Protein AF-0000000074143492 (afdb_homodimer)

Solvent-accessible surface area (backbone atoms only — not comparable to full-atom values): 13673 Å² total; per-residue (Å²): 106,68,69,60,60,66,65,32,52,89,67,65,64,28,53,48,31,36,51,54,11,51,49,23,44,48,47,20,54,43,25,68,73,41,62,66,67,5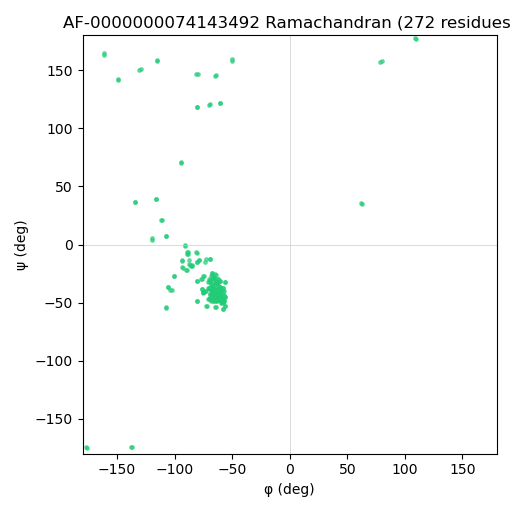4,39,44,30,38,55,45,54,83,67,74,44,72,64,29,27,40,40,48,12,52,34,31,37,54,44,14,55,43,23,40,54,20,14,59,35,44,57,38,55,68,41,36,49,54,34,47,49,47,26,53,50,49,34,50,51,54,48,41,31,39,74,70,68,40,30,22,48,96,45,78,44,38,45,50,57,48,49,52,19,50,50,48,47,52,53,46,63,73,43,38,49,81,43,36,35,65,73,69,75,107,108,68,70,60,60,63,66,32,51,87,68,63,63,28,53,50,31,35,51,54,13,50,50,23,44,49,49,19,54,44,26,69,73,39,62,66,67,54,40,45,29,38,56,45,54,84,66,76,44,71,65,29,27,40,41,48,12,53,35,31,37,54,44,15,53,43,22,39,53,20,14,58,34,43,56,39,54,67,41,37,48,54,32,48,48,49,26,53,51,49,33,49,51,56,48,41,31,39,73,71,68,40,31,23,47,95,43,78,46,36,45,50,58,47,50,54,19,48,50,47,46,52,53,48,63,73,43,38,48,81,44,35,35,63,75,68,73,109

Structure (mmCIF, N/CA/C/O backbone):
data_AF-0000000074143492-model_v1
#
loop_
_entity.id
_entity.type
_entity.pdbx_description
1 polymer 'Erg28 protein'
#
loop_
_atom_site.group_PDB
_atom_site.id
_atom_site.type_symbol
_atom_site.label_atom_id
_atom_site.label_alt_id
_atom_site.label_comp_id
_atom_site.label_asym_id
_atom_site.label_entity_id
_atom_site.label_seq_id
_atom_site.pdbx_PDB_ins_code
_atom_site.Cartn_x
_atom_site.Cartn_y
_atom_site.Cartn_z
_atom_site.occupancy
_atom_site.B_iso_or_equiv
_atom_site.auth_seq_id
_atom_site.auth_comp_id
_atom_site.auth_asym_id
_atom_site.auth_atom_id
_atom_site.pdbx_PDB_model_num
ATOM 1 N N . MET A 1 1 ? 16.344 17.25 -11.75 1 52.41 1 MET A N 1
ATOM 2 C CA . MET A 1 1 ? 16.656 16.391 -10.617 1 52.41 1 MET A CA 1
ATOM 3 C C . MET A 1 1 ? 17.156 17.219 -9.43 1 52.41 1 MET A C 1
ATOM 5 O O . MET A 1 1 ? 16.688 17.047 -8.305 1 52.41 1 MET A O 1
ATOM 9 N N . PHE A 1 2 ? 17.984 18.094 -9.719 1 60.22 2 PHE A N 1
ATOM 10 C CA . PHE A 1 2 ? 18.578 18.953 -8.688 1 60.22 2 PHE A CA 1
ATOM 11 C C . PHE A 1 2 ? 17.516 19.844 -8.055 1 60.22 2 PHE A C 1
ATOM 13 O O . PHE A 1 2 ? 17.484 20.016 -6.836 1 60.22 2 PHE A O 1
ATOM 20 N N . SER A 1 3 ? 16.656 20.312 -8.93 1 71.69 3 SER A N 1
ATOM 21 C CA . SER A 1 3 ? 15.641 21.219 -8.422 1 71.69 3 SER A CA 1
ATOM 22 C C . SER A 1 3 ? 14.625 20.484 -7.547 1 71.69 3 SER A C 1
ATOM 24 O O . SER A 1 3 ? 14.242 20.969 -6.484 1 71.69 3 SER A O 1
ATOM 26 N N . ILE A 1 4 ? 14.359 19.234 -7.84 1 76.88 4 ILE A N 1
ATOM 27 C CA . ILE A 1 4 ? 13.391 18.484 -7.062 1 76.88 4 ILE A CA 1
ATOM 28 C C . ILE A 1 4 ? 13.992 18.094 -5.715 1 76.88 4 ILE A C 1
ATOM 30 O O . ILE A 1 4 ? 13.344 18.219 -4.676 1 76.88 4 ILE A O 1
ATOM 34 N N . ILE A 1 5 ? 15.219 17.719 -5.812 1 79 5 ILE A N 1
ATOM 35 C CA . ILE A 1 5 ? 15.914 17.297 -4.602 1 79 5 ILE A CA 1
ATOM 36 C C . ILE A 1 5 ? 16.047 18.469 -3.637 1 79 5 ILE A C 1
ATOM 38 O O . ILE A 1 5 ? 15.969 18.297 -2.418 1 79 5 ILE A O 1
ATOM 42 N N . ASN A 1 6 ? 16.031 19.641 -4.242 1 83.56 6 ASN A N 1
ATOM 43 C CA . ASN A 1 6 ? 16.172 20.828 -3.412 1 83.56 6 ASN A CA 1
ATOM 44 C C . ASN A 1 6 ? 14.852 21.188 -2.721 1 83.56 6 ASN A C 1
ATOM 46 O O . ASN A 1 6 ? 14.836 21.969 -1.769 1 83.56 6 ASN A O 1
ATOM 50 N N . SER A 1 7 ? 13.828 20.578 -3.18 1 90.06 7 SER A N 1
ATOM 51 C CA . SER A 1 7 ? 12.523 20.859 -2.586 1 90.06 7 SER A CA 1
ATOM 52 C C . SER A 1 7 ? 12.227 19.906 -1.432 1 90.06 7 SER A C 1
ATOM 54 O O . SER A 1 7 ? 11.242 20.094 -0.708 1 90.06 7 SER A O 1
ATOM 56 N N . LEU A 1 8 ? 13.156 19.016 -1.216 1 95.12 8 LEU A N 1
ATOM 57 C CA . LEU A 1 8 ? 12.992 18.062 -0.12 1 95.12 8 LEU A CA 1
ATOM 58 C C . LEU A 1 8 ? 13.367 18.703 1.214 1 95.12 8 LEU A C 1
ATOM 60 O O . LEU A 1 8 ? 14.203 19.609 1.262 1 95.12 8 LEU A O 1
ATOM 64 N N . PRO A 1 9 ? 12.664 18.281 2.262 1 94.94 9 PRO A N 1
ATOM 65 C CA . PRO A 1 9 ? 13.117 18.734 3.582 1 94.94 9 PRO A CA 1
ATOM 66 C C . PRO A 1 9 ? 14.609 18.5 3.803 1 94.94 9 PRO A C 1
ATOM 68 O O . PRO A 1 9 ? 15.211 17.656 3.133 1 94.94 9 PRO A O 1
ATOM 71 N N . ALA A 1 10 ? 15.172 19.234 4.742 1 94.06 10 ALA A N 1
ATOM 72 C CA . ALA A 1 10 ? 16.609 19.156 5.016 1 94.06 10 ALA A CA 1
ATOM 73 C C . ALA A 1 10 ? 16.984 17.781 5.535 1 94.06 10 ALA A C 1
ATOM 75 O O . ALA A 1 10 ? 16.203 17.125 6.223 1 94.06 10 ALA A O 1
ATOM 76 N N . GLY A 1 11 ? 18.234 17.328 5.125 1 95.5 11 GLY A N 1
ATOM 77 C CA . GLY A 1 11 ? 18.781 16.078 5.645 1 95.5 11 GLY A CA 1
ATOM 78 C C . GLY A 1 11 ? 18.812 14.969 4.613 1 95.5 11 GLY A C 1
ATOM 79 O O . GLY A 1 11 ? 18.266 15.117 3.52 1 95.5 11 GLY A O 1
ATOM 80 N N . LEU A 1 12 ? 19.344 13.828 5 1 97.56 12 LEU A N 1
ATOM 81 C CA . LEU A 1 12 ? 19.562 12.727 4.07 1 97.56 12 LEU A CA 1
ATOM 82 C C . LEU A 1 12 ? 18.359 11.773 4.082 1 97.56 12 LEU A C 1
ATOM 84 O O . LEU A 1 12 ? 18.156 11.023 3.127 1 97.56 12 LEU A O 1
ATOM 88 N N . LEU A 1 13 ? 17.625 11.859 5.109 1 98.38 13 LEU A N 1
ATOM 89 C CA . LEU A 1 13 ? 16.531 10.914 5.246 1 98.38 13 LEU A CA 1
ATOM 90 C C . LEU A 1 13 ? 15.477 11.141 4.164 1 98.38 13 LEU A C 1
ATOM 92 O O . LEU A 1 13 ? 15.055 10.195 3.496 1 98.38 13 LEU A O 1
ATOM 96 N N . PRO A 1 14 ? 15.078 12.391 3.859 1 98.44 14 PRO A N 1
ATOM 97 C CA . PRO A 1 14 ? 14.117 12.594 2.771 1 98.44 14 PRO A CA 1
ATOM 98 C C . PRO A 1 14 ? 14.664 12.164 1.412 1 98.44 14 PRO A C 1
ATOM 100 O O . PRO A 1 14 ? 13.914 11.664 0.57 1 98.44 14 PRO A O 1
ATOM 103 N N . LYS A 1 15 ? 15.898 12.352 1.243 1 98.12 15 LYS A N 1
ATOM 104 C CA . LYS A 1 15 ? 16.516 11.891 0.001 1 98.12 15 LYS A CA 1
ATOM 105 C C . LYS A 1 15 ? 16.484 10.375 -0.103 1 98.12 15 LYS A C 1
ATOM 107 O O . LYS A 1 15 ? 16.266 9.82 -1.183 1 98.12 15 LYS A O 1
ATOM 112 N N . TRP A 1 16 ? 16.75 9.727 1.013 1 98.62 16 TRP A N 1
ATOM 113 C CA . TRP A 1 16 ? 16.656 8.273 1.066 1 98.62 16 TRP A CA 1
ATOM 114 C C . TRP A 1 16 ? 15.242 7.801 0.736 1 98.62 16 TRP A C 1
ATOM 116 O O . TRP A 1 16 ? 15.055 6.887 -0.074 1 98.62 16 TRP A O 1
ATOM 126 N N . MET A 1 17 ? 14.242 8.484 1.344 1 98.75 17 MET A N 1
ATOM 127 C CA . MET A 1 17 ? 12.859 8.117 1.052 1 98.75 17 MET A CA 1
ATOM 128 C C . MET A 1 17 ? 12.555 8.281 -0.434 1 98.75 17 MET A C 1
ATOM 130 O O . MET A 1 17 ? 11.844 7.461 -1.019 1 98.75 17 MET A O 1
ATOM 134 N N . PHE A 1 18 ? 13.086 9.289 -0.98 1 98.69 18 PHE A N 1
ATOM 135 C CA . PHE A 1 18 ? 12.852 9.586 -2.389 1 98.69 18 PHE A CA 1
ATOM 136 C C . PHE A 1 18 ? 13.445 8.5 -3.277 1 98.69 18 PHE A C 1
ATOM 138 O O . PHE A 1 18 ? 12.781 8.008 -4.195 1 98.69 18 PHE A O 1
ATOM 145 N N . ILE A 1 19 ? 14.656 8.086 -2.973 1 98.56 19 ILE A N 1
ATOM 146 C CA . ILE A 1 19 ? 15.344 7.07 -3.764 1 98.56 19 ILE A CA 1
ATOM 147 C C . ILE A 1 19 ? 14.625 5.73 -3.613 1 98.56 19 ILE A C 1
ATOM 149 O O . ILE A 1 19 ? 14.422 5.012 -4.598 1 98.56 19 ILE A O 1
ATOM 153 N N . VAL A 1 20 ? 14.258 5.398 -2.4 1 98.81 20 VAL A N 1
ATOM 154 C CA . VAL A 1 20 ? 13.57 4.137 -2.16 1 98.81 20 VAL A CA 1
ATOM 155 C C . VAL A 1 20 ? 12.219 4.141 -2.873 1 98.81 20 VAL A C 1
ATOM 157 O O . VAL A 1 20 ? 11.805 3.123 -3.434 1 98.81 20 VAL A O 1
ATOM 160 N N . GLY A 1 21 ? 11.555 5.281 -2.863 1 98.81 21 GLY A N 1
ATOM 161 C CA . GLY A 1 21 ? 10.32 5.406 -3.611 1 98.81 21 GLY A CA 1
ATOM 162 C C . GLY A 1 21 ? 10.5 5.207 -5.105 1 98.81 21 GLY A C 1
ATOM 163 O O . GLY A 1 21 ? 9.695 4.523 -5.746 1 98.81 21 GLY A O 1
ATOM 164 N N . LEU A 1 22 ? 11.516 5.762 -5.629 1 98.62 22 LEU A N 1
ATOM 165 C CA . LEU A 1 22 ? 11.797 5.598 -7.051 1 98.62 22 LEU A CA 1
ATOM 166 C C . LEU A 1 22 ? 12.117 4.141 -7.375 1 98.62 22 LEU A C 1
ATOM 168 O O . LEU A 1 22 ? 11.719 3.629 -8.422 1 98.62 22 LEU A O 1
ATOM 172 N N . THR A 1 23 ? 12.859 3.543 -6.52 1 98.38 23 THR A N 1
ATOM 173 C CA . THR A 1 23 ? 13.18 2.131 -6.699 1 98.38 23 THR A CA 1
ATOM 174 C C . THR A 1 23 ? 11.906 1.285 -6.695 1 98.38 23 THR A C 1
ATOM 176 O O . THR A 1 23 ? 11.805 0.303 -7.434 1 98.38 23 THR A O 1
ATOM 179 N N . ALA A 1 24 ? 10.984 1.669 -5.852 1 98.75 24 ALA A N 1
ATOM 180 C CA . ALA A 1 24 ? 9.711 0.96 -5.805 1 98.75 24 ALA A CA 1
ATOM 181 C C . ALA A 1 24 ? 8.922 1.157 -7.102 1 98.75 24 ALA A C 1
ATOM 183 O O . ALA A 1 24 ? 8.234 0.246 -7.562 1 98.75 24 ALA A O 1
ATOM 184 N N . VAL A 1 25 ? 8.984 2.338 -7.684 1 98.81 25 VAL A N 1
ATOM 185 C CA . VAL A 1 25 ? 8.375 2.557 -8.992 1 98.81 25 VAL A CA 1
ATOM 186 C C . VAL A 1 25 ? 9.031 1.647 -10.031 1 98.81 25 VAL A C 1
ATOM 188 O O . VAL A 1 25 ? 8.344 1.032 -10.852 1 98.81 25 VAL A O 1
ATOM 191 N N . PHE A 1 26 ? 10.328 1.572 -9.969 1 98.38 26 PHE A N 1
ATOM 192 C CA . PHE A 1 26 ? 11.055 0.677 -10.859 1 98.38 26 PHE A CA 1
ATOM 193 C C . PHE A 1 26 ? 10.578 -0.76 -10.695 1 98.38 26 PHE A C 1
ATOM 195 O O . PHE A 1 26 ? 10.336 -1.458 -11.68 1 98.38 26 PHE A O 1
ATOM 202 N N . ASN A 1 27 ? 10.484 -1.229 -9.461 1 98.19 27 ASN A N 1
ATOM 203 C CA . ASN A 1 27 ? 9.992 -2.576 -9.195 1 98.19 27 ASN A CA 1
ATOM 204 C C . ASN A 1 27 ? 8.594 -2.785 -9.766 1 98.19 27 ASN A C 1
ATOM 206 O O . ASN A 1 27 ? 8.281 -3.857 -10.289 1 98.19 27 ASN A O 1
ATOM 210 N N . THR A 1 28 ? 7.77 -1.764 -9.633 1 98.81 28 THR A N 1
ATOM 211 C CA . THR A 1 28 ? 6.43 -1.823 -10.203 1 98.81 28 THR A CA 1
ATOM 212 C C . THR A 1 28 ? 6.492 -2.104 -11.703 1 98.81 28 THR A C 1
ATOM 214 O O . THR A 1 28 ? 5.875 -3.055 -12.188 1 98.81 28 THR A O 1
ATOM 217 N N . VAL A 1 29 ? 7.215 -1.362 -12.375 1 98.5 29 VAL A N 1
ATOM 218 C CA . VAL A 1 29 ? 7.293 -1.458 -13.828 1 98.5 29 VAL A CA 1
ATOM 219 C C . VAL A 1 29 ? 7.867 -2.816 -14.227 1 98.5 29 VAL A C 1
ATOM 221 O O . VAL A 1 29 ? 7.301 -3.514 -15.07 1 98.5 29 VAL A O 1
ATOM 224 N N . GLN A 1 30 ? 8.945 -3.162 -13.586 1 97.56 30 GLN A N 1
ATOM 225 C CA . GLN A 1 30 ? 9.594 -4.41 -13.969 1 97.56 30 GLN A CA 1
ATOM 226 C C . GLN A 1 30 ? 8.695 -5.609 -13.672 1 97.56 30 GLN A C 1
ATOM 228 O O . GLN A 1 30 ? 8.703 -6.598 -14.406 1 97.56 30 GLN A O 1
ATOM 233 N N . SER A 1 31 ? 7.898 -5.582 -12.617 1 98.25 31 SER A N 1
ATOM 234 C CA . SER A 1 31 ? 7.031 -6.691 -12.234 1 98.25 31 SER A CA 1
ATOM 235 C C . SER A 1 31 ? 5.926 -6.906 -13.258 1 98.25 31 SER A C 1
ATOM 237 O O . SER A 1 31 ? 5.379 -8.008 -13.367 1 98.25 31 SER A O 1
ATOM 239 N N . PHE A 1 32 ? 5.559 -5.855 -14.031 1 98.19 32 PHE A N 1
ATOM 240 C CA . PHE A 1 32 ? 4.543 -5.965 -15.078 1 98.19 32 PHE A CA 1
ATOM 241 C C . PHE A 1 32 ? 5.16 -6.453 -16.375 1 98.19 32 PHE A C 1
ATOM 243 O O . PHE A 1 32 ? 4.457 -6.965 -17.25 1 98.19 32 PHE A O 1
ATOM 250 N N . LEU A 1 33 ? 6.449 -6.336 -16.5 1 97.19 33 LEU A N 1
ATOM 251 C CA . LEU A 1 33 ? 7.059 -6.551 -17.812 1 97.19 33 LEU A CA 1
ATOM 252 C C . LEU A 1 33 ? 7.777 -7.895 -17.859 1 97.19 33 LEU A C 1
ATOM 254 O O . LEU A 1 33 ? 7.812 -8.539 -18.906 1 97.19 33 LEU A O 1
ATOM 258 N N . THR A 1 34 ? 8.406 -8.297 -16.734 1 95.19 34 THR A N 1
ATOM 259 C CA . THR A 1 34 ? 9.211 -9.516 -16.734 1 95.19 34 THR A CA 1
ATOM 260 C C . THR A 1 34 ? 9.195 -10.18 -15.367 1 95.19 34 THR A C 1
ATOM 262 O O . THR A 1 34 ? 9.188 -9.508 -14.336 1 95.19 34 THR A O 1
ATOM 265 N N . PRO A 1 35 ? 9.164 -11.484 -15.445 1 94.81 35 PRO A N 1
ATOM 266 C CA . PRO A 1 35 ? 9.227 -12.203 -14.172 1 94.81 35 PRO A CA 1
ATOM 267 C C . PRO A 1 35 ? 10.656 -12.336 -13.641 1 94.81 35 PRO A C 1
ATOM 269 O O . PRO A 1 35 ? 10.859 -12.781 -12.516 1 94.81 35 PRO A O 1
ATOM 272 N N . LYS A 1 36 ? 11.633 -11.953 -14.375 1 95.62 36 LYS A N 1
ATOM 273 C CA . LYS A 1 36 ? 13.031 -12.266 -14.078 1 95.62 36 LYS A CA 1
ATOM 274 C C . LYS A 1 36 ? 13.43 -11.742 -12.703 1 95.62 36 LYS A C 1
ATOM 276 O O . LYS A 1 36 ? 13.906 -12.508 -11.859 1 95.62 36 LYS A O 1
ATOM 281 N N . LEU A 1 37 ? 13.258 -10.477 -12.445 1 96 37 LEU A N 1
ATOM 282 C CA . LEU A 1 37 ? 13.68 -9.891 -11.18 1 96 37 LEU A CA 1
ATOM 283 C C . LEU A 1 37 ? 12.789 -10.359 -10.039 1 96 37 LEU A C 1
ATOM 285 O O . LEU A 1 37 ? 13.266 -10.555 -8.914 1 96 37 LEU A O 1
ATOM 289 N N . THR A 1 38 ? 11.484 -10.508 -10.289 1 98.38 38 THR A N 1
ATOM 290 C CA . THR A 1 38 ? 10.57 -11.031 -9.281 1 98.38 38 THR A CA 1
ATOM 291 C C . THR A 1 38 ? 10.977 -12.438 -8.867 1 98.38 38 THR A C 1
ATOM 293 O O . THR A 1 38 ? 10.961 -12.773 -7.676 1 98.38 38 THR A O 1
ATOM 296 N N . LYS A 1 39 ? 11.359 -13.258 -9.844 1 98.31 39 LYS A N 1
ATOM 297 C CA . LYS A 1 39 ? 11.812 -14.617 -9.562 1 98.31 39 LYS A CA 1
ATOM 298 C C . LYS A 1 39 ? 13.117 -14.609 -8.773 1 98.31 39 LYS A C 1
ATOM 300 O O . LYS A 1 39 ? 13.375 -15.516 -7.977 1 98.31 39 LYS A O 1
ATOM 305 N N . ARG A 1 40 ? 13.914 -13.555 -8.984 1 97.81 40 ARG A N 1
ATOM 306 C CA . ARG A 1 40 ? 15.148 -13.422 -8.219 1 97.81 40 ARG A CA 1
ATOM 307 C C . ARG A 1 40 ? 14.859 -13.133 -6.75 1 97.81 40 ARG A C 1
ATOM 309 O O . ARG A 1 40 ? 15.586 -13.594 -5.863 1 97.81 40 ARG A O 1
ATOM 316 N N . VAL A 1 41 ? 13.805 -12.406 -6.5 1 98.5 41 VAL A N 1
ATOM 317 C CA . VAL A 1 41 ? 13.391 -12.102 -5.137 1 98.5 41 VAL A CA 1
ATOM 318 C C . VAL A 1 41 ? 12.812 -13.359 -4.48 1 98.5 41 VAL A C 1
ATOM 320 O O . VAL A 1 41 ? 13.219 -13.734 -3.381 1 98.5 41 VAL A O 1
ATOM 323 N N . TYR A 1 42 ? 11.867 -13.922 -5.188 1 98.75 42 TYR A N 1
ATOM 324 C CA . TYR A 1 42 ? 11.25 -15.156 -4.711 1 98.75 42 TYR A CA 1
ATOM 325 C C . TYR A 1 42 ? 11.93 -16.375 -5.332 1 98.75 42 TYR A C 1
ATOM 327 O O . TYR A 1 42 ? 11.312 -17.109 -6.117 1 98.75 42 TYR A O 1
ATOM 335 N N . SER A 1 43 ? 13.125 -16.625 -4.93 1 98.5 43 SER A N 1
ATOM 336 C CA . SER A 1 43 ? 14.07 -17.5 -5.625 1 98.5 43 SER A CA 1
ATOM 337 C C . SER A 1 43 ? 13.922 -18.953 -5.188 1 98.5 43 SER A C 1
ATOM 339 O O . SER A 1 43 ? 14.523 -19.844 -5.777 1 98.5 43 SER A O 1
ATOM 341 N N . ASN A 1 44 ? 13.148 -19.219 -4.203 1 98.56 44 ASN A N 1
ATOM 342 C CA . ASN A 1 44 ? 13.023 -20.562 -3.67 1 98.56 44 ASN A CA 1
ATOM 343 C C . ASN A 1 44 ? 11.609 -21.109 -3.855 1 98.56 44 ASN A C 1
ATOM 345 O O . ASN A 1 44 ? 11.039 -21.703 -2.938 1 98.56 44 ASN A O 1
ATOM 349 N N . THR A 1 45 ? 11.031 -20.828 -4.953 1 98.62 45 THR A N 1
ATOM 350 C CA . THR A 1 45 ? 9.695 -21.312 -5.309 1 98.62 45 THR A CA 1
ATOM 351 C C . THR A 1 45 ? 9.469 -21.203 -6.812 1 98.62 45 THR A C 1
ATOM 353 O O . THR A 1 45 ? 10.188 -20.484 -7.508 1 98.62 45 THR A O 1
ATOM 356 N N . ASN A 1 46 ? 8.469 -21.859 -7.359 1 98.31 46 ASN A N 1
ATOM 357 C CA . ASN A 1 46 ? 8.023 -21.734 -8.742 1 98.31 46 ASN A CA 1
ATOM 358 C C . ASN A 1 46 ? 6.652 -21.078 -8.836 1 98.31 46 ASN A C 1
ATOM 360 O O . ASN A 1 46 ? 5.973 -21.172 -9.859 1 98.31 46 ASN A O 1
ATOM 364 N N . GLU A 1 47 ? 6.297 -20.359 -7.789 1 98.62 47 GLU A N 1
ATOM 365 C CA . GLU A 1 47 ? 4.938 -19.844 -7.684 1 98.62 47 GLU A CA 1
ATOM 366 C C . GLU A 1 47 ? 4.812 -18.484 -8.344 1 98.62 47 GLU A C 1
ATOM 368 O O . GLU A 1 47 ? 3.711 -17.938 -8.453 1 98.62 47 GLU A O 1
ATOM 373 N N . VAL A 1 48 ? 5.949 -17.922 -8.781 1 98.75 48 VAL A N 1
ATOM 374 C CA . VAL A 1 48 ? 5.883 -16.625 -9.453 1 98.75 48 VAL A CA 1
ATOM 375 C C . VAL A 1 48 ? 5.215 -16.781 -10.812 1 98.75 48 VAL A C 1
ATOM 377 O O . VAL A 1 48 ? 5.621 -17.625 -11.617 1 98.75 48 VAL A O 1
ATOM 380 N N . ASN A 1 49 ? 4.156 -16.109 -11.016 1 98.5 49 ASN A N 1
ATOM 381 C CA . ASN A 1 49 ? 3.457 -16.031 -12.297 1 98.5 49 ASN A CA 1
ATOM 382 C C . ASN A 1 49 ? 2.992 -14.617 -12.609 1 98.5 49 ASN A C 1
ATOM 384 O O . ASN A 1 49 ? 3.385 -13.664 -11.922 1 98.5 49 ASN A O 1
ATOM 388 N N . GLY A 1 50 ? 2.256 -14.484 -13.672 1 98.56 50 GLY A N 1
ATOM 389 C CA . GLY A 1 50 ? 1.853 -13.156 -14.109 1 98.56 50 GLY A CA 1
ATOM 390 C C . GLY A 1 50 ? 1.028 -12.414 -13.07 1 98.56 50 GLY A C 1
ATOM 391 O O . GLY A 1 50 ? 1.281 -11.242 -12.789 1 98.56 50 GLY A O 1
ATOM 392 N N . LEU A 1 51 ? 0.013 -13.062 -12.477 1 98.88 51 LEU A N 1
ATOM 393 C CA . LEU A 1 51 ? -0.859 -12.438 -11.492 1 98.88 51 LEU A CA 1
ATOM 394 C C . LEU A 1 51 ? -0.071 -12.023 -10.25 1 98.88 51 LEU A C 1
ATOM 396 O O . LEU A 1 51 ? -0.243 -10.922 -9.742 1 98.88 51 LEU A O 1
ATOM 400 N N . GLN A 1 52 ? 0.807 -12.93 -9.797 1 98.88 52 GLN A N 1
ATOM 401 C CA . GLN A 1 52 ? 1.612 -12.617 -8.625 1 98.88 52 GLN A CA 1
ATOM 402 C C . GLN A 1 52 ? 2.539 -11.43 -8.891 1 98.88 52 GLN A C 1
ATOM 404 O O . GLN A 1 52 ? 2.67 -10.539 -8.055 1 98.88 52 GLN A O 1
ATOM 409 N N . GLY A 1 53 ? 3.148 -11.445 -10.031 1 98.88 53 GLY A N 1
ATOM 410 C CA . GLY A 1 53 ? 3.998 -10.32 -10.398 1 98.88 53 GLY A CA 1
ATOM 411 C C . GLY A 1 53 ? 3.258 -9 -10.422 1 98.88 53 GLY A C 1
ATOM 412 O O . GLY A 1 53 ? 3.742 -8 -9.883 1 98.88 53 GLY A O 1
ATOM 413 N N . ARG A 1 54 ? 2.094 -8.992 -11.008 1 98.88 54 ARG A N 1
ATOM 414 C CA . ARG A 1 54 ? 1.309 -7.766 -11.086 1 98.88 54 ARG A CA 1
ATOM 415 C C . ARG A 1 54 ? 0.822 -7.344 -9.703 1 98.88 54 ARG A C 1
ATOM 417 O O . ARG A 1 54 ? 0.756 -6.148 -9.398 1 98.88 54 ARG A O 1
ATOM 424 N N . THR A 1 55 ? 0.468 -8.297 -8.859 1 98.88 55 THR A N 1
ATOM 425 C CA . THR A 1 55 ? 0.073 -8 -7.488 1 98.88 55 THR A CA 1
ATOM 426 C C . THR A 1 55 ? 1.242 -7.414 -6.703 1 98.88 55 THR A C 1
ATOM 428 O O . THR A 1 55 ? 1.075 -6.445 -5.965 1 98.88 55 THR A O 1
ATOM 431 N N . PHE A 1 56 ? 2.416 -8.031 -6.926 1 98.94 5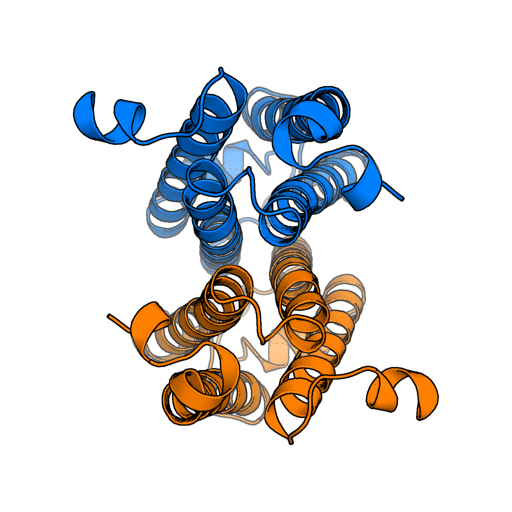6 PHE A N 1
ATOM 432 C CA . PHE A 1 56 ? 3.635 -7.516 -6.309 1 98.94 56 PHE A CA 1
ATOM 433 C C . PHE A 1 56 ? 3.914 -6.09 -6.777 1 98.94 56 PHE A C 1
ATOM 435 O O . PHE A 1 56 ? 4.246 -5.219 -5.969 1 98.94 56 PHE A O 1
ATOM 442 N N . GLY A 1 57 ? 3.748 -5.859 -8.023 1 98.88 57 GLY A N 1
ATOM 443 C CA . GLY A 1 57 ? 3.922 -4.535 -8.602 1 98.88 57 GLY A CA 1
ATOM 444 C C . GLY A 1 57 ? 2.971 -3.504 -8.023 1 98.88 57 GLY A C 1
ATOM 445 O O . GLY A 1 57 ? 3.377 -2.383 -7.711 1 98.88 57 GLY A O 1
ATOM 446 N N . ILE A 1 58 ? 1.743 -3.861 -7.879 1 98.94 58 ILE A N 1
ATOM 447 C CA . ILE A 1 58 ? 0.735 -2.924 -7.398 1 98.94 58 ILE A CA 1
ATOM 448 C C . ILE A 1 58 ? 0.988 -2.605 -5.926 1 98.94 58 ILE A C 1
ATOM 450 O O . ILE A 1 58 ? 0.793 -1.469 -5.488 1 98.94 58 ILE A O 1
ATOM 454 N N . TRP A 1 59 ? 1.405 -3.627 -5.172 1 98.94 59 TRP A N 1
ATOM 455 C CA . TRP A 1 59 ? 1.792 -3.371 -3.787 1 98.94 59 TRP A CA 1
ATOM 456 C C . TRP A 1 59 ? 2.961 -2.395 -3.719 1 98.94 59 TRP A C 1
ATOM 458 O O . TRP A 1 59 ? 2.947 -1.453 -2.924 1 98.94 59 TRP A O 1
ATOM 468 N N . THR A 1 60 ? 3.98 -2.598 -4.547 1 98.88 60 THR A N 1
ATOM 469 C CA . THR A 1 60 ? 5.145 -1.72 -4.523 1 98.88 60 THR A CA 1
ATOM 470 C C . THR A 1 60 ? 4.789 -0.33 -5.043 1 98.88 60 THR A C 1
ATOM 472 O O . THR A 1 60 ? 5.348 0.67 -4.59 1 98.88 60 THR A O 1
ATOM 475 N N . LEU A 1 61 ? 3.832 -0.269 -5.941 1 98.94 61 LEU A N 1
ATOM 476 C CA . LEU A 1 61 ? 3.338 1.032 -6.379 1 98.94 61 LEU A CA 1
ATOM 477 C C . LEU A 1 61 ? 2.703 1.79 -5.215 1 98.94 61 LEU A C 1
ATOM 479 O O . LEU A 1 61 ? 2.932 2.99 -5.055 1 98.94 61 LEU A O 1
ATOM 483 N N . THR A 1 62 ? 1.888 1.097 -4.457 1 98.94 62 THR A N 1
ATOM 484 C CA . THR A 1 62 ? 1.269 1.705 -3.283 1 98.94 62 THR A CA 1
ATOM 485 C C . THR A 1 62 ? 2.33 2.258 -2.336 1 98.94 62 THR A C 1
ATOM 487 O O . THR A 1 62 ? 2.229 3.398 -1.88 1 98.94 62 THR A O 1
ATOM 490 N N . SER A 1 63 ? 3.365 1.474 -2.092 1 98.94 63 SER A N 1
ATOM 491 C CA . SER A 1 63 ? 4.461 1.903 -1.228 1 98.94 63 SER A CA 1
ATOM 492 C C . SER A 1 63 ? 5.223 3.074 -1.84 1 98.94 63 SER A C 1
ATOM 494 O O . SER A 1 63 ? 5.645 3.986 -1.127 1 98.94 63 SER A O 1
ATOM 496 N N . ALA A 1 64 ? 5.383 3.023 -3.162 1 98.94 64 ALA A N 1
ATOM 497 C CA . ALA A 1 64 ? 6.086 4.098 -3.855 1 98.94 64 ALA A CA 1
ATOM 498 C C . ALA A 1 64 ? 5.375 5.434 -3.66 1 98.94 64 ALA A C 1
ATOM 500 O O . ALA A 1 64 ? 6.016 6.449 -3.375 1 98.94 64 ALA A O 1
ATOM 501 N N . VAL A 1 65 ? 4.098 5.41 -3.801 1 98.94 65 VAL A N 1
ATOM 502 C CA . VAL A 1 65 ? 3.316 6.633 -3.656 1 98.94 65 VAL A CA 1
ATOM 503 C C . VAL A 1 65 ? 3.471 7.18 -2.238 1 98.94 65 VAL A C 1
ATOM 505 O O . VAL A 1 65 ? 3.703 8.375 -2.051 1 98.94 65 VAL A O 1
ATOM 508 N N . VAL A 1 66 ? 3.402 6.336 -1.254 1 98.94 66 VAL A N 1
ATOM 509 C CA . VAL A 1 66 ? 3.518 6.766 0.136 1 98.94 66 VAL A CA 1
ATOM 510 C C . VAL A 1 66 ? 4.926 7.289 0.4 1 98.94 66 VAL A C 1
ATOM 512 O O . VAL A 1 66 ? 5.098 8.344 1.01 1 98.94 66 VAL A O 1
ATOM 515 N N . ARG A 1 67 ? 5.934 6.609 -0.098 1 98.94 67 ARG A N 1
ATOM 516 C CA . ARG A 1 67 ? 7.324 6.941 0.209 1 98.94 67 ARG A CA 1
ATOM 517 C C . ARG A 1 67 ? 7.77 8.188 -0.545 1 98.94 67 ARG A C 1
ATOM 519 O O . ARG A 1 67 ? 8.477 9.031 0.006 1 98.94 67 ARG A O 1
ATOM 526 N N . LEU A 1 68 ? 7.363 8.297 -1.819 1 98.81 68 LEU A N 1
ATOM 527 C CA . LEU A 1 68 ? 7.695 9.5 -2.572 1 98.81 68 LEU A CA 1
ATOM 528 C C . LEU A 1 68 ? 6.992 10.719 -1.985 1 98.81 68 LEU A C 1
ATOM 530 O O . LEU A 1 68 ? 7.609 11.773 -1.82 1 98.81 68 LEU A O 1
ATOM 534 N N . TYR A 1 69 ? 5.73 10.539 -1.714 1 98.56 69 TYR A N 1
ATOM 535 C CA . TYR A 1 69 ? 5.004 11.633 -1.074 1 98.56 69 TYR A CA 1
ATOM 536 C C . TYR A 1 69 ? 5.602 11.961 0.288 1 98.56 69 TYR A C 1
ATOM 538 O O . TYR A 1 69 ? 5.734 13.133 0.646 1 98.56 69 TYR A O 1
ATOM 546 N N . GLY A 1 70 ? 5.965 10.914 1.033 1 98.12 70 GLY A N 1
ATOM 547 C CA . GLY A 1 70 ? 6.602 11.078 2.33 1 98.12 70 GLY A CA 1
ATOM 548 C C . GLY A 1 70 ? 7.926 11.812 2.252 1 98.12 70 GLY A C 1
ATOM 549 O O . GLY A 1 70 ? 8.242 12.617 3.131 1 98.12 70 GLY A O 1
ATOM 550 N N . ALA A 1 71 ? 8.633 11.555 1.208 1 98.56 71 ALA A N 1
ATOM 551 C CA . ALA A 1 71 ? 9.914 12.242 1.043 1 98.56 71 ALA A CA 1
ATOM 552 C C . ALA A 1 71 ? 9.734 13.75 1.088 1 98.56 71 ALA A C 1
ATOM 554 O O . ALA A 1 71 ? 10.578 14.469 1.644 1 98.56 71 ALA A O 1
ATOM 555 N N . PHE A 1 72 ? 8.633 14.242 0.622 1 98 72 PHE A N 1
ATOM 556 C CA . PHE A 1 72 ? 8.414 15.68 0.513 1 98 72 PHE A CA 1
ATOM 557 C C . PHE A 1 72 ? 7.699 16.219 1.748 1 98 72 PHE A C 1
ATOM 559 O O . PHE A 1 72 ? 7.641 17.438 1.964 1 98 72 PHE A O 1
ATOM 566 N N . HIS A 1 73 ? 7.164 15.344 2.559 1 97.69 73 HIS A N 1
ATOM 567 C CA . HIS A 1 73 ? 6.332 15.789 3.67 1 97.69 73 HIS A CA 1
ATOM 568 C C . HIS A 1 73 ? 6.691 15.055 4.957 1 97.69 73 HIS A C 1
ATOM 570 O O . HIS A 1 73 ? 5.812 14.711 5.746 1 97.69 73 HIS A O 1
ATOM 576 N N . LEU A 1 74 ? 7.945 14.805 5.113 1 97.25 74 LEU A N 1
ATOM 577 C CA . LEU A 1 74 ? 8.391 14.008 6.254 1 97.25 74 LEU A CA 1
ATOM 578 C C . LEU A 1 74 ? 8.203 14.781 7.559 1 97.25 74 LEU A C 1
ATOM 580 O O . LEU A 1 74 ? 8.266 14.195 8.641 1 97.25 74 LEU A O 1
ATOM 584 N N . ASN A 1 75 ? 7.93 16.109 7.441 1 96.75 75 ASN A N 1
ATOM 585 C CA . ASN A 1 75 ? 7.699 16.906 8.641 1 96.75 75 ASN A CA 1
ATOM 586 C C . ASN A 1 75 ? 6.273 16.734 9.164 1 96.75 75 ASN A C 1
ATOM 588 O O . ASN A 1 75 ? 5.961 17.156 10.281 1 96.75 75 ASN A O 1
ATOM 592 N N . ASP A 1 76 ? 5.418 16.188 8.344 1 96.81 76 ASP A N 1
ATOM 593 C CA . ASP A 1 76 ? 4.078 15.844 8.797 1 96.81 76 ASP A CA 1
ATOM 594 C C . ASP A 1 76 ? 4.078 14.523 9.555 1 96.81 76 ASP A C 1
ATOM 596 O O . ASP A 1 76 ? 4.434 13.477 8.992 1 96.81 76 ASP A O 1
ATOM 600 N N . PRO A 1 77 ? 3.688 14.57 10.828 1 97.44 77 PRO A N 1
ATOM 601 C CA . PRO A 1 77 ? 3.791 13.344 11.625 1 97.44 77 PRO A CA 1
ATOM 602 C C . PRO A 1 77 ? 2.918 12.211 11.086 1 97.44 77 PRO A C 1
ATOM 604 O O . PRO A 1 77 ? 3.254 11.039 11.25 1 97.44 77 PRO A O 1
ATOM 607 N N . HIS A 1 78 ? 1.838 12.547 10.461 1 97.69 78 HIS A N 1
ATOM 608 C CA . HIS A 1 78 ? 0.958 11.516 9.93 1 97.69 78 HIS A CA 1
ATOM 609 C C . HIS A 1 78 ? 1.565 10.867 8.688 1 97.69 78 HIS A C 1
ATOM 611 O O . HIS A 1 78 ? 1.51 9.641 8.539 1 97.69 78 HIS A O 1
ATOM 617 N N . VAL A 1 79 ? 2.156 11.656 7.879 1 98.25 79 VAL A N 1
ATOM 618 C CA . VAL A 1 79 ? 2.834 11.125 6.695 1 98.25 79 VAL A CA 1
ATOM 619 C C . VAL A 1 79 ? 4.055 10.312 7.121 1 98.25 79 VAL A C 1
ATOM 621 O O . VAL A 1 79 ? 4.324 9.25 6.555 1 98.25 79 VAL A O 1
ATOM 624 N N . TYR A 1 80 ? 4.75 10.82 8.141 1 98.5 80 TYR A N 1
ATOM 625 C CA . TYR A 1 80 ? 5.906 10.109 8.68 1 98.5 80 TYR A CA 1
ATOM 626 C C . TYR A 1 80 ? 5.52 8.703 9.125 1 98.5 80 TYR A C 1
ATOM 628 O O . TYR A 1 80 ? 6.188 7.73 8.773 1 98.5 80 TYR A O 1
ATOM 636 N N . PHE A 1 81 ? 4.469 8.641 9.797 1 98.44 81 PHE A N 1
ATOM 637 C CA . PHE A 1 81 ? 3.99 7.355 10.289 1 98.44 81 PHE A CA 1
ATOM 638 C C . PHE A 1 81 ? 3.639 6.426 9.133 1 98.44 81 PHE A C 1
ATOM 640 O O . PHE A 1 81 ? 4.02 5.254 9.141 1 98.44 81 PHE A O 1
ATOM 647 N N . LEU A 1 82 ? 2.902 6.918 8.211 1 98.88 82 LEU A N 1
ATOM 648 C CA . LEU A 1 82 ? 2.459 6.074 7.105 1 98.88 82 LEU A CA 1
ATOM 649 C C . LEU A 1 82 ? 3.648 5.594 6.281 1 98.88 82 LEU A C 1
ATOM 651 O O . LEU A 1 82 ? 3.674 4.445 5.832 1 98.88 82 LEU A O 1
ATOM 655 N N . CYS A 1 83 ? 4.555 6.461 6.07 1 98.88 83 CYS A N 1
ATOM 656 C CA . CYS A 1 83 ? 5.773 6.059 5.375 1 98.88 83 CYS A CA 1
ATOM 657 C C . CYS A 1 83 ? 6.496 4.953 6.141 1 98.88 83 CYS A C 1
ATOM 659 O O . CYS A 1 83 ? 6.871 3.934 5.555 1 98.88 83 CYS A O 1
ATOM 661 N N . GLN A 1 84 ? 6.66 5.16 7.402 1 98.88 84 GLN A N 1
ATOM 662 C CA . GLN A 1 84 ? 7.324 4.164 8.234 1 98.88 84 GLN A CA 1
ATOM 663 C C . GLN A 1 84 ? 6.562 2.842 8.227 1 98.88 84 GLN A C 1
ATOM 665 O O . GLN A 1 84 ? 7.168 1.77 8.203 1 98.88 84 GLN A O 1
ATOM 670 N N . ALA A 1 85 ? 5.305 2.904 8.258 1 98.94 85 ALA A N 1
ATOM 671 C CA . ALA A 1 85 ? 4.461 1.711 8.242 1 98.94 85 ALA A CA 1
ATOM 672 C C . ALA A 1 85 ? 4.727 0.864 7 1 98.94 85 ALA A C 1
ATOM 674 O O . ALA A 1 85 ? 4.703 -0.367 7.066 1 98.94 85 ALA A O 1
ATOM 675 N N . THR A 1 86 ? 4.98 1.502 5.832 1 98.94 86 THR A N 1
ATOM 676 C CA . THR A 1 86 ? 5.25 0.727 4.625 1 98.94 86 THR A CA 1
ATOM 677 C C . THR A 1 86 ? 6.512 -0.114 4.797 1 98.94 86 THR A C 1
ATOM 679 O O . THR A 1 86 ? 6.602 -1.222 4.262 1 98.94 86 THR A O 1
ATOM 682 N N . TYR A 1 87 ? 7.445 0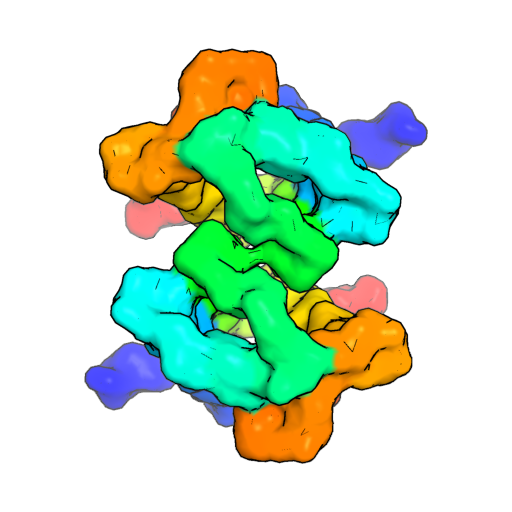.393 5.543 1 98.94 87 TYR A N 1
ATOM 683 C CA . TYR A 1 87 ? 8.688 -0.341 5.75 1 98.94 87 TYR A CA 1
ATOM 684 C C . TYR A 1 87 ? 8.484 -1.479 6.746 1 98.94 87 TYR A C 1
ATOM 686 O O . TYR A 1 87 ? 9.102 -2.541 6.613 1 98.94 87 TYR A O 1
ATOM 694 N N . TYR A 1 88 ? 7.699 -1.246 7.766 1 98.94 88 TYR A N 1
ATOM 695 C CA . TYR A 1 88 ? 7.363 -2.346 8.664 1 98.94 88 TYR A CA 1
ATOM 696 C C . TYR A 1 88 ? 6.711 -3.492 7.898 1 98.94 88 TYR A C 1
ATOM 698 O O . TYR A 1 88 ? 7.055 -4.66 8.109 1 98.94 88 TYR A O 1
ATOM 706 N N . ILE A 1 89 ? 5.836 -3.18 7.043 1 98.94 89 ILE A N 1
ATOM 707 C CA . ILE A 1 89 ? 5.078 -4.18 6.301 1 98.94 89 ILE A CA 1
ATOM 708 C C . ILE A 1 89 ? 5.996 -4.902 5.316 1 98.94 89 ILE A C 1
ATOM 710 O O . ILE A 1 89 ? 5.918 -6.121 5.168 1 98.94 89 ILE A O 1
ATOM 714 N N . ALA A 1 90 ? 6.84 -4.133 4.66 1 98.94 90 ALA A N 1
ATOM 715 C CA . ALA A 1 90 ? 7.809 -4.758 3.762 1 98.94 90 ALA A CA 1
ATOM 716 C C . ALA A 1 90 ? 8.719 -5.715 4.523 1 98.94 90 ALA A C 1
ATOM 718 O O . ALA A 1 90 ? 8.945 -6.848 4.086 1 98.94 90 ALA A O 1
ATOM 719 N N . CYS A 1 91 ? 9.242 -5.242 5.641 1 98.94 91 CYS A N 1
ATOM 720 C CA . CYS A 1 91 ? 10.109 -6.078 6.461 1 98.94 91 CYS A CA 1
ATOM 721 C C . CYS A 1 91 ? 9.391 -7.352 6.895 1 98.94 91 CYS A C 1
ATOM 723 O O . CYS A 1 91 ? 9.945 -8.445 6.797 1 98.94 91 CYS A O 1
ATOM 725 N N . LEU A 1 92 ? 8.219 -7.223 7.312 1 98.88 92 LEU A N 1
ATOM 726 C CA . LEU A 1 92 ? 7.395 -8.352 7.723 1 98.88 92 LEU A CA 1
ATOM 727 C C . LEU A 1 92 ? 7.215 -9.344 6.578 1 98.88 92 LEU A C 1
ATOM 729 O O . LEU A 1 92 ? 7.414 -10.547 6.75 1 98.88 92 LEU A O 1
ATOM 733 N N . HIS A 1 93 ? 6.828 -8.883 5.441 1 98.94 93 HIS A N 1
ATOM 734 C CA . HIS A 1 93 ? 6.562 -9.75 4.301 1 98.94 93 HIS A CA 1
ATOM 735 C C . HIS A 1 93 ? 7.797 -10.57 3.932 1 98.94 93 HIS A C 1
ATOM 737 O O . HIS A 1 93 ? 7.719 -11.789 3.789 1 98.94 93 HIS A O 1
ATOM 743 N N . PHE A 1 94 ? 8.914 -9.914 3.803 1 98.88 94 PHE A N 1
ATOM 744 C CA . PHE A 1 94 ? 10.078 -10.602 3.264 1 98.88 94 PHE A CA 1
ATOM 745 C C . PHE A 1 94 ? 10.711 -11.508 4.312 1 98.88 94 PHE A C 1
ATOM 747 O O . PHE A 1 94 ? 11.25 -12.562 3.984 1 98.88 94 PHE A O 1
ATOM 754 N N . LEU A 1 95 ? 10.594 -11.148 5.582 1 98.75 95 LEU A N 1
ATOM 755 C CA . LEU A 1 95 ? 11.031 -12.062 6.629 1 98.75 95 LEU A CA 1
ATOM 756 C C . LEU A 1 95 ? 10.148 -13.312 6.664 1 98.75 95 LEU A C 1
ATOM 758 O O . LEU A 1 95 ? 10.656 -14.43 6.828 1 98.75 95 LEU A O 1
ATOM 762 N N . LEU A 1 96 ? 8.836 -13.125 6.512 1 98.81 96 LEU A N 1
ATOM 763 C CA . LEU A 1 96 ? 7.93 -14.266 6.516 1 98.81 96 LEU A CA 1
ATOM 764 C C . LEU A 1 96 ? 8.18 -15.164 5.312 1 98.81 96 LEU A C 1
ATOM 766 O O . LEU A 1 96 ? 8.242 -16.391 5.449 1 98.81 96 LEU A O 1
ATOM 770 N N . GLU A 1 97 ? 8.367 -14.523 4.172 1 98.88 97 GLU A N 1
ATOM 771 C CA . GLU A 1 97 ? 8.609 -15.312 2.967 1 98.88 97 GLU A CA 1
ATOM 772 C C . GLU A 1 97 ? 9.938 -16.062 3.059 1 98.88 97 GLU A C 1
ATOM 774 O O . GLU A 1 97 ? 10.086 -17.156 2.498 1 98.88 97 GLU A O 1
ATOM 779 N N . TRP A 1 98 ? 10.867 -15.477 3.791 1 98.75 98 TRP A N 1
ATOM 780 C CA . TRP A 1 98 ? 12.188 -16.062 3.947 1 98.75 98 TRP A CA 1
ATOM 781 C C . TRP A 1 98 ? 12.172 -17.172 5.008 1 98.75 98 TRP A C 1
ATOM 783 O O . TRP A 1 98 ? 12.578 -18.297 4.742 1 98.75 98 TRP A O 1
ATOM 793 N N . MET A 1 99 ? 11.617 -16.906 6.141 1 98.5 99 MET A N 1
ATOM 794 C CA . MET A 1 99 ? 11.859 -17.766 7.293 1 98.5 99 MET A CA 1
ATOM 795 C C . MET A 1 99 ? 10.688 -18.734 7.508 1 98.5 99 MET A C 1
ATOM 797 O O . MET A 1 99 ? 10.867 -19.828 8.047 1 98.5 99 MET A O 1
ATOM 801 N N . ALA A 1 100 ? 9.578 -18.391 7.113 1 98.44 100 ALA A N 1
ATOM 802 C CA . ALA A 1 100 ? 8.406 -19.203 7.398 1 98.44 100 ALA A CA 1
ATOM 803 C C . ALA A 1 100 ? 7.914 -19.922 6.141 1 98.44 100 ALA A C 1
ATOM 805 O O . ALA A 1 100 ? 7.914 -21.141 6.074 1 98.44 100 ALA A O 1
ATOM 806 N N . PHE A 1 101 ? 7.664 -19.156 5.082 1 98.56 101 PHE A N 1
ATOM 807 C CA . PHE A 1 101 ? 7.059 -19.75 3.895 1 98.56 101 PHE A CA 1
ATOM 808 C C . PHE A 1 101 ? 8.125 -20.281 2.947 1 98.56 101 PHE A C 1
ATOM 810 O O . PHE A 1 101 ? 7.832 -21.078 2.055 1 98.56 101 PHE A O 1
ATOM 817 N N . ARG A 1 102 ? 9.352 -19.75 3.074 1 98.5 102 ARG A N 1
ATOM 818 C CA . ARG A 1 102 ? 10.547 -20.25 2.406 1 98.5 102 ARG A CA 1
ATOM 819 C C . ARG A 1 102 ? 10.406 -20.156 0.89 1 98.5 102 ARG A C 1
ATOM 821 O O . ARG A 1 102 ? 10.828 -21.062 0.165 1 98.5 102 ARG A O 1
ATOM 828 N N . THR A 1 103 ? 9.734 -19.078 0.463 1 98.75 103 THR A N 1
ATOM 829 C CA . THR A 1 103 ? 9.641 -18.828 -0.972 1 98.75 103 THR A CA 1
ATOM 830 C C . THR A 1 103 ? 10.836 -18.031 -1.468 1 98.75 103 THR A C 1
ATOM 832 O O . THR A 1 103 ? 11.031 -17.875 -2.676 1 98.75 103 THR A O 1
ATOM 835 N N . THR A 1 104 ? 11.531 -17.406 -0.571 1 98.56 104 THR A N 1
ATOM 836 C CA . THR A 1 104 ? 12.766 -16.703 -0.887 1 98.56 104 THR A CA 1
ATOM 837 C C . THR A 1 104 ? 13.953 -17.359 -0.197 1 98.56 104 THR A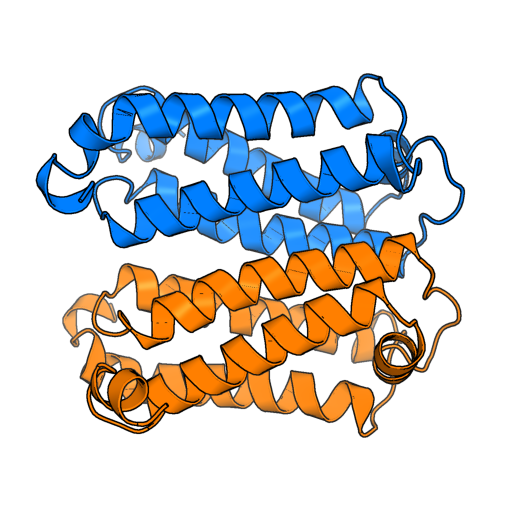 C 1
ATOM 839 O O . THR A 1 104 ? 13.789 -18.141 0.743 1 98.56 104 THR A O 1
ATOM 842 N N . ALA A 1 105 ? 15.148 -17.125 -0.728 1 97.62 105 ALA A N 1
ATOM 843 C CA . ALA A 1 105 ? 16.422 -17.5 -0.116 1 97.62 105 ALA A CA 1
ATOM 844 C C . ALA A 1 105 ? 17.375 -16.328 -0.061 1 97.62 105 ALA A C 1
ATOM 846 O O . ALA A 1 105 ? 17.312 -15.414 -0.89 1 97.62 105 ALA A O 1
ATOM 847 N N . MET A 1 106 ? 18.25 -16.422 1 1 95.94 106 MET A N 1
ATOM 848 C CA . MET A 1 106 ? 19.203 -15.312 1.135 1 95.94 106 MET A CA 1
ATOM 849 C C . MET A 1 106 ? 20.094 -15.203 -0.099 1 95.94 106 MET A C 1
ATOM 851 O O . MET A 1 106 ? 20.672 -16.188 -0.535 1 95.94 106 MET A O 1
ATOM 855 N N . GLY A 1 107 ? 20.109 -14.117 -0.75 1 95.19 107 GLY A N 1
ATOM 856 C CA . GLY A 1 107 ? 20.828 -13.742 -1.958 1 95.19 107 GLY A CA 1
ATOM 857 C C . GLY A 1 107 ? 20.594 -12.297 -2.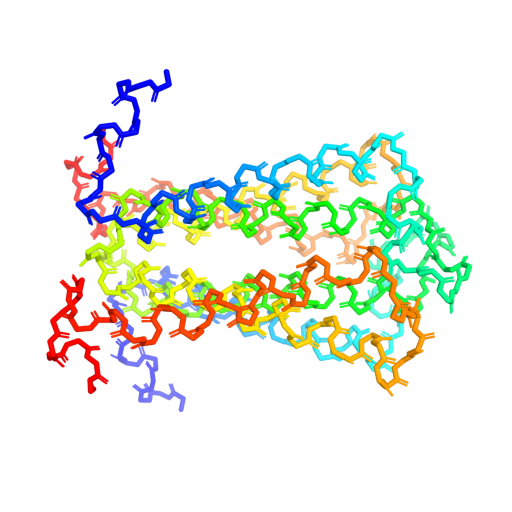361 1 95.19 107 GLY A C 1
ATOM 858 O O . GLY A 1 107 ? 19.969 -11.531 -1.623 1 95.19 107 GLY A O 1
ATOM 859 N N . PRO A 1 108 ? 21.109 -11.922 -3.475 1 92.94 108 PRO A N 1
ATOM 860 C CA . PRO A 1 108 ? 21.016 -10.516 -3.881 1 92.94 108 PRO A CA 1
ATOM 861 C C . PRO A 1 108 ? 19.562 -10.047 -4.039 1 92.94 108 PRO A C 1
ATOM 863 O O . PRO A 1 108 ? 19.266 -8.891 -3.766 1 92.94 108 PRO A O 1
ATOM 866 N N . GLY A 1 109 ? 18.688 -10.992 -4.434 1 95.5 109 GLY A N 1
ATOM 867 C CA . GLY A 1 109 ? 17.297 -10.641 -4.598 1 95.5 109 GLY A CA 1
ATOM 868 C C . GLY A 1 109 ? 16.609 -10.273 -3.295 1 95.5 109 GLY A C 1
ATOM 869 O O . GLY A 1 109 ? 15.961 -9.227 -3.201 1 95.5 109 GLY A O 1
ATOM 870 N N . LEU A 1 110 ? 16.734 -11.016 -2.291 1 97.75 110 LEU A N 1
ATOM 871 C CA . LEU A 1 110 ? 16.094 -10.828 -0.998 1 97.75 110 LEU A CA 1
ATOM 872 C C . LEU A 1 110 ? 16.828 -9.797 -0.156 1 97.75 110 LEU A C 1
ATOM 874 O O . LEU A 1 110 ? 16.219 -9.086 0.642 1 97.75 110 LEU A O 1
ATOM 878 N N . ALA A 1 111 ? 18.156 -9.695 -0.323 1 97.81 111 ALA A N 1
ATOM 879 C CA . ALA A 1 111 ? 18.969 -8.836 0.527 1 97.81 111 ALA A CA 1
ATOM 880 C C . ALA A 1 111 ? 18.531 -7.379 0.432 1 97.81 111 ALA A C 1
ATOM 882 O O . ALA A 1 111 ? 18.453 -6.68 1.443 1 97.81 111 ALA A O 1
ATOM 883 N N . SER A 1 112 ? 18.203 -6.969 -0.731 1 97.19 112 SER A N 1
ATOM 884 C CA . SER A 1 112 ? 17.875 -5.562 -0.948 1 97.19 112 SER A CA 1
ATOM 885 C C . SER A 1 112 ? 16.625 -5.16 -0.174 1 97.19 112 SER A C 1
ATOM 887 O O . SER A 1 112 ? 16.672 -4.25 0.656 1 97.19 112 SER A O 1
ATOM 889 N N . PRO A 1 113 ? 15.562 -5.871 -0.354 1 98.25 113 PRO A N 1
ATOM 890 C CA . PRO A 1 113 ? 14.375 -5.426 0.381 1 98.25 113 PRO A CA 1
ATOM 891 C C . PRO A 1 113 ? 14.523 -5.586 1.893 1 98.25 113 PRO A C 1
ATOM 893 O O . PRO A 1 113 ? 13.977 -4.789 2.658 1 98.25 113 PRO A O 1
ATOM 896 N N . ILE A 1 114 ? 15.281 -6.512 2.396 1 98.5 114 ILE A N 1
ATOM 897 C CA . ILE A 1 114 ? 15.492 -6.688 3.83 1 98.5 114 ILE A CA 1
ATOM 898 C C . ILE A 1 114 ? 16.344 -5.535 4.371 1 98.5 114 ILE A C 1
ATOM 900 O O . ILE A 1 114 ? 16 -4.938 5.395 1 98.5 114 ILE A O 1
ATOM 904 N N . ILE A 1 115 ? 17.391 -5.227 3.697 1 98.62 115 ILE A N 1
ATOM 905 C CA . ILE A 1 115 ? 18.281 -4.152 4.125 1 98.62 115 ILE A CA 1
ATOM 906 C C . ILE A 1 115 ? 17.562 -2.814 4.043 1 98.62 115 ILE A C 1
ATOM 908 O O . ILE A 1 115 ? 17.562 -2.033 5 1 98.62 115 ILE A O 1
ATOM 912 N N . VAL A 1 116 ? 16.875 -2.553 2.949 1 98.75 116 VAL A N 1
ATOM 913 C CA . VAL A 1 116 ? 16.203 -1.276 2.73 1 98.75 116 VAL A CA 1
ATOM 914 C C . VAL A 1 116 ? 15.109 -1.08 3.779 1 98.75 116 VAL A C 1
ATOM 916 O O . VAL A 1 116 ? 15.016 -0.013 4.391 1 98.75 116 VAL A O 1
ATOM 919 N N . SER A 1 117 ? 14.305 -2.094 4 1 98.88 117 SER A N 1
ATOM 920 C CA . SER A 1 117 ? 13.219 -1.946 4.961 1 98.88 117 SER A CA 1
ATOM 921 C C . SER A 1 117 ? 13.75 -1.79 6.379 1 98.88 117 SER A C 1
ATOM 923 O O . SER A 1 117 ? 13.328 -0.896 7.113 1 98.88 117 SER A O 1
ATOM 925 N N . THR A 1 118 ? 14.797 -2.574 6.77 1 98.75 118 THR A N 1
ATOM 926 C CA . THR A 1 118 ? 15.352 -2.527 8.117 1 98.75 118 THR A CA 1
ATOM 927 C C . THR A 1 118 ? 16.078 -1.208 8.359 1 98.75 118 THR A C 1
ATOM 929 O O . THR A 1 118 ? 15.867 -0.56 9.391 1 98.75 118 THR A O 1
ATOM 932 N N . MET A 1 119 ? 16.859 -0.822 7.426 1 98.81 119 MET A N 1
ATOM 933 C CA . MET A 1 119 ? 17.578 0.439 7.539 1 98.81 119 MET A CA 1
ATOM 934 C C . MET A 1 119 ? 16.625 1.618 7.625 1 98.81 119 MET A C 1
ATOM 936 O O . MET A 1 119 ? 16.828 2.541 8.414 1 98.81 119 MET A O 1
ATOM 940 N N . SER A 1 120 ? 15.594 1.613 6.832 1 98.94 120 SER A N 1
ATOM 941 C CA . SER A 1 120 ? 14.609 2.691 6.855 1 98.94 120 SER A CA 1
ATOM 942 C C . SER A 1 120 ? 13.891 2.754 8.203 1 98.94 120 SER A C 1
ATOM 944 O O . SER A 1 120 ? 13.688 3.838 8.75 1 98.94 120 SER A O 1
ATOM 946 N N . ILE A 1 12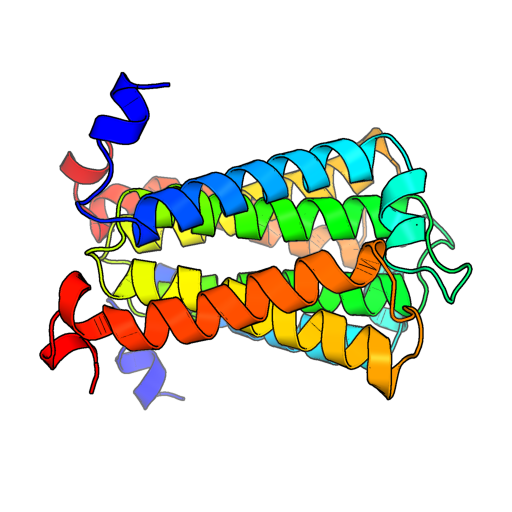1 ? 13.523 1.596 8.727 1 98.88 121 ILE A N 1
ATOM 947 C CA . ILE A 1 121 ? 12.836 1.535 10.016 1 98.88 121 ILE A CA 1
ATOM 948 C C . ILE A 1 121 ? 13.719 2.15 11.102 1 98.88 121 ILE A C 1
ATOM 950 O O . ILE A 1 121 ? 13.273 3.014 11.859 1 98.88 121 ILE A O 1
ATOM 954 N N . VAL A 1 122 ? 14.945 1.741 11.141 1 98.88 122 VAL A N 1
ATOM 955 C CA . VAL A 1 122 ? 15.867 2.182 12.172 1 98.88 122 VAL A CA 1
ATOM 956 C C . VAL A 1 122 ? 16.188 3.666 11.992 1 98.88 122 VAL A C 1
ATOM 958 O O . VAL A 1 122 ? 16.109 4.441 12.945 1 98.88 122 VAL A O 1
ATOM 961 N N . TRP A 1 123 ? 16.516 4.039 10.742 1 98.88 123 TRP A N 1
ATOM 962 C CA . TRP A 1 123 ? 16.875 5.426 10.453 1 98.88 123 TRP A CA 1
ATOM 963 C C . TRP A 1 123 ? 15.727 6.367 10.781 1 98.88 123 TRP A C 1
ATOM 965 O O . TRP A 1 123 ? 15.93 7.422 11.391 1 98.88 123 TRP A O 1
ATOM 975 N N . MET A 1 124 ? 14.547 6.02 10.438 1 98.81 124 MET A N 1
ATOM 976 C CA . MET A 1 124 ? 13.383 6.863 10.719 1 98.81 124 MET A CA 1
ATOM 977 C C . MET A 1 124 ? 13.109 6.93 12.219 1 98.81 124 MET A C 1
ATOM 979 O O . MET A 1 124 ? 12.703 7.973 12.734 1 98.81 124 MET A O 1
ATOM 983 N N . ALA A 1 125 ? 13.289 5.816 12.898 1 98.31 125 ALA A N 1
ATOM 984 C CA . ALA A 1 125 ? 13.094 5.828 14.352 1 98.31 125 ALA A CA 1
ATOM 985 C C . ALA A 1 125 ? 14.086 6.77 15.023 1 98.31 125 ALA A C 1
ATOM 987 O O . ALA A 1 125 ? 13.719 7.523 15.93 1 98.31 125 ALA A O 1
ATOM 988 N N . LEU A 1 126 ? 15.219 6.789 14.555 1 98.06 126 LEU A N 1
ATOM 989 C CA . LEU A 1 126 ? 16.281 7.582 15.172 1 98.06 126 LEU A CA 1
ATOM 990 C C . LEU A 1 126 ? 16.094 9.062 14.875 1 98.06 126 LEU A C 1
ATOM 992 O O . LEU A 1 126 ? 16.484 9.914 15.68 1 98.06 126 LEU A O 1
ATOM 996 N N . GLN A 1 127 ? 15.445 9.359 13.742 1 97.81 127 GLN A N 1
ATOM 997 C CA . GLN A 1 127 ? 15.359 10.75 13.312 1 97.81 127 GLN A CA 1
ATOM 998 C C . GLN A 1 127 ? 13.945 11.297 13.508 1 97.81 127 GLN A C 1
ATOM 1000 O O . GLN A 1 127 ? 13.633 12.406 13.07 1 97.81 127 GLN A O 1
ATOM 1005 N N . LYS A 1 128 ? 13.125 10.562 14.125 1 97.69 128 LYS A N 1
ATOM 1006 C CA . LYS A 1 128 ? 11.719 10.93 14.234 1 97.69 128 LYS A CA 1
ATOM 1007 C C . LYS A 1 128 ? 11.547 12.297 14.883 1 97.69 128 LYS A C 1
ATOM 1009 O O . LYS A 1 128 ? 10.867 13.164 14.352 1 97.69 128 LYS A O 1
ATOM 10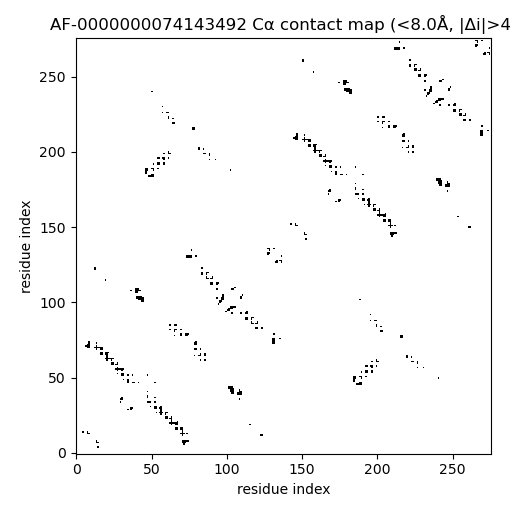14 N N . ASP A 1 129 ? 12.211 12.531 16 1 96.88 129 ASP A N 1
ATOM 1015 C CA . ASP A 1 129 ? 12.062 13.773 16.75 1 96.88 129 ASP A CA 1
ATOM 1016 C C . ASP A 1 129 ? 12.555 14.969 15.938 1 96.88 129 ASP A C 1
ATOM 1018 O O . ASP A 1 129 ? 12.016 16.078 16.062 1 96.88 129 ASP A O 1
ATOM 1022 N N . ALA A 1 130 ? 13.516 14.734 15.156 1 96.44 130 ALA A N 1
ATOM 1023 C CA . ALA A 1 130 ? 14.086 15.812 14.352 1 96.44 130 ALA A CA 1
ATOM 1024 C C . ALA A 1 130 ? 13.094 16.281 13.297 1 96.44 130 ALA A C 1
ATOM 1026 O O . ALA A 1 130 ? 13.094 17.453 12.914 1 96.44 130 ALA A O 1
ATOM 1027 N N . TYR A 1 131 ? 12.211 15.398 12.898 1 96.88 131 TYR A N 1
ATOM 1028 C CA . TYR A 1 131 ? 11.305 15.758 11.805 1 96.88 131 TYR A CA 1
ATOM 1029 C C . TYR A 1 131 ? 9.922 16.109 12.336 1 96.88 131 TYR A C 1
ATOM 1031 O O . TYR A 1 131 ? 9.266 17.016 11.828 1 96.88 131 TYR A O 1
ATOM 1039 N N . VAL A 1 132 ? 9.469 15.383 13.312 1 96.25 132 VAL A N 1
ATOM 1040 C CA . VAL A 1 132 ? 8.062 15.578 13.664 1 96.25 132 VAL A CA 1
ATOM 1041 C C . VAL A 1 132 ? 7.953 16.047 15.109 1 96.25 132 VAL A C 1
ATOM 1043 O O . VAL A 1 132 ? 6.852 16.312 15.602 1 96.25 132 VAL A O 1
ATOM 1046 N N . GLY A 1 133 ? 8.953 16.281 15.773 1 90.94 133 GLY A N 1
ATOM 1047 C CA . GLY A 1 133 ? 8.953 16.797 17.141 1 90.94 133 GLY A CA 1
ATOM 1048 C C . GLY A 1 133 ? 8.695 15.711 18.172 1 90.94 133 GLY A C 1
ATOM 1049 O O . GLY A 1 133 ? 8.18 14.648 17.844 1 90.94 133 GLY A O 1
ATOM 1050 N N . LYS A 1 134 ? 9.117 16.047 19.266 1 75.12 134 LYS A N 1
ATOM 1051 C CA . LYS A 1 134 ? 9.008 15.109 20.391 1 75.12 134 LYS A CA 1
ATOM 1052 C C . LYS A 1 134 ? 7.547 14.852 20.75 1 75.12 134 LYS A C 1
ATOM 1054 O O . LYS A 1 134 ? 7.18 13.734 21.109 1 75.12 134 LYS A O 1
ATOM 1059 N N . LEU A 1 135 ? 6.746 15.742 20.609 1 62.09 135 LEU A N 1
ATOM 1060 C CA . LEU A 1 135 ? 5.352 15.617 21.016 1 62.09 135 LEU A CA 1
ATOM 1061 C C . LEU A 1 135 ? 4.602 14.664 20.094 1 62.09 135 LEU A C 1
ATOM 1063 O O . LEU A 1 135 ? 3.65 14 20.516 1 62.09 135 LEU A O 1
ATOM 1067 N N . ALA A 1 136 ? 4.984 14.625 18.859 1 59.88 136 ALA A N 1
ATOM 1068 C CA . ALA A 1 136 ? 4.336 13.719 17.906 1 59.88 136 ALA A CA 1
ATOM 1069 C C . ALA A 1 136 ? 4.746 12.273 18.172 1 59.88 136 ALA A C 1
ATOM 1071 O O . ALA A 1 136 ? 4.156 11.344 17.609 1 59.88 136 ALA A O 1
ATOM 1072 N N . SER A 1 137 ? 5.809 11.969 19.016 1 48.78 137 SER A N 1
ATOM 1073 C CA . SER A 1 137 ? 6.344 10.633 19.25 1 48.78 137 SER A CA 1
ATOM 1074 C C . SER A 1 137 ? 5.598 9.938 20.391 1 48.78 137 SER A C 1
ATOM 1076 O O . SER A 1 137 ? 5.75 8.727 20.594 1 48.78 137 SER A O 1
ATOM 1078 N N . TY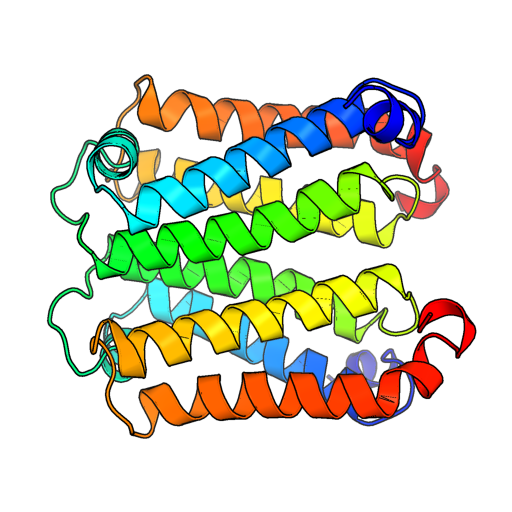R A 1 138 ? 4.785 10.547 21.234 1 40.66 138 TYR A N 1
ATOM 1079 C CA . TYR A 1 138 ? 4.051 9.969 22.359 1 40.66 138 TYR A CA 1
ATOM 1080 C C . TYR A 1 138 ? 2.561 9.875 22.047 1 40.66 138 TYR A C 1
ATOM 1082 O O . TYR A 1 138 ? 2.016 10.734 21.344 1 40.66 138 TYR A O 1
ATOM 1090 N N . MET B 1 1 ? -16.641 -0.096 20.266 1 52.25 1 MET B N 1
ATOM 1091 C CA . MET B 1 1 ? -16.938 0.273 18.891 1 52.25 1 MET B CA 1
ATOM 1092 C C . MET B 1 1 ? -17.531 1.672 18.812 1 52.25 1 MET B C 1
ATOM 1094 O O . MET B 1 1 ? -17.094 2.504 18.016 1 52.25 1 MET B O 1
ATOM 1098 N N . PHE B 1 2 ? -18.422 1.94 19.641 1 60.78 2 PHE B N 1
ATOM 1099 C CA . PHE B 1 2 ? -19.094 3.232 19.672 1 60.78 2 PHE B CA 1
ATOM 1100 C C . PHE B 1 2 ? -18.125 4.344 20.047 1 60.78 2 PHE B C 1
ATOM 1102 O O . PHE B 1 2 ? -18.156 5.426 19.453 1 60.78 2 PHE B O 1
ATOM 1109 N N . SER B 1 3 ? -17.297 4.004 21 1 70.44 3 SER B N 1
ATOM 1110 C CA . SER B 1 3 ? -16.359 5.031 21.453 1 70.44 3 SER B CA 1
ATOM 1111 C C . SER B 1 3 ? -15.328 5.348 20.375 1 70.44 3 SER B C 1
ATOM 1113 O O . SER B 1 3 ? -15.016 6.516 20.141 1 70.44 3 SER B O 1
ATOM 1115 N N . ILE B 1 4 ? -14.969 4.387 19.578 1 76.75 4 ILE B N 1
ATOM 1116 C CA . ILE B 1 4 ? -13.969 4.613 18.531 1 76.75 4 ILE B CA 1
ATOM 1117 C C . ILE B 1 4 ? -14.594 5.402 17.391 1 76.75 4 ILE B C 1
ATOM 1119 O O . ILE B 1 4 ? -13.984 6.348 16.875 1 76.75 4 ILE B O 1
ATOM 1123 N N . ILE B 1 5 ? -15.781 5.012 17.094 1 78.5 5 ILE B N 1
ATOM 1124 C CA . ILE B 1 5 ? -16.484 5.668 16 1 78.5 5 ILE B CA 1
ATOM 1125 C C . ILE B 1 5 ? -16.719 7.137 16.344 1 78.5 5 ILE B C 1
ATOM 1127 O O . ILE B 1 5 ? -16.672 8 15.469 1 78.5 5 ILE B O 1
ATOM 1131 N N . ASN B 1 6 ? -16.766 7.363 17.641 1 83.5 6 ASN B N 1
ATOM 1132 C CA . ASN B 1 6 ? -17 8.734 18.062 1 83.5 6 ASN B CA 1
ATOM 1133 C C . ASN B 1 6 ? -15.742 9.586 17.969 1 83.5 6 ASN B C 1
ATOM 1135 O O . ASN B 1 6 ? -15.82 10.82 18 1 83.5 6 ASN B O 1
ATOM 1139 N N . SER B 1 7 ? -14.672 8.938 17.812 1 90.12 7 SER B N 1
ATOM 1140 C CA . SER B 1 7 ? -13.414 9.68 17.719 1 90.12 7 SER B CA 1
ATOM 1141 C C . SER B 1 7 ? -13.086 10.031 16.266 1 90.12 7 SER B C 1
ATOM 1143 O O . SER B 1 7 ? -12.148 10.781 16.016 1 90.12 7 SER B O 1
ATOM 1145 N N . LEU B 1 8 ? -13.977 9.602 15.406 1 95.06 8 LEU B N 1
ATOM 1146 C CA . LEU B 1 8 ? -13.789 9.898 13.992 1 95.06 8 LEU B CA 1
ATOM 1147 C C . LEU B 1 8 ? -14.258 11.312 13.664 1 95.06 8 LEU B C 1
ATOM 1149 O O . LEU B 1 8 ? -15.156 11.836 14.32 1 95.06 8 LEU B O 1
ATOM 1153 N N . PRO B 1 9 ? -13.562 11.93 12.703 1 94.94 9 PRO B N 1
ATOM 1154 C CA . PRO B 1 9 ? -14.102 13.203 12.227 1 94.94 9 PRO B CA 1
ATOM 1155 C C . PRO B 1 9 ? -15.578 13.125 11.859 1 94.94 9 PRO B C 1
ATOM 1157 O O . PRO B 1 9 ? -16.094 12.039 11.578 1 94.94 9 PRO B O 1
ATOM 1160 N N . ALA B 1 10 ? -16.234 14.273 11.859 1 94.06 10 ALA B N 1
ATOM 1161 C CA . ALA B 1 10 ? -17.672 14.328 11.578 1 94.06 10 ALA B CA 1
ATOM 1162 C C . ALA B 1 10 ? -17.969 13.867 10.148 1 94.06 10 ALA B C 1
ATOM 1164 O O . ALA B 1 10 ? -17.156 14.07 9.242 1 94.06 10 ALA B O 1
ATOM 1165 N N . GLY B 1 11 ? -19.172 13.18 10.008 1 95.56 11 GLY B N 1
ATOM 1166 C CA . GLY B 1 11 ? -19.625 12.789 8.68 1 95.56 11 GLY B CA 1
ATOM 1167 C C . GLY B 1 11 ? -19.547 11.297 8.438 1 95.56 11 GLY B C 1
ATOM 1168 O O . GLY B 1 11 ? -18.953 10.562 9.242 1 95.56 11 GLY B O 1
ATOM 1169 N N . LEU B 1 12 ? -20 10.875 7.277 1 97.62 12 LEU B N 1
ATOM 1170 C CA . LEU B 1 12 ? -20.094 9.453 6.969 1 97.62 12 LEU B CA 1
ATOM 1171 C C . LEU B 1 12 ? -18.828 8.977 6.25 1 97.62 12 LEU B C 1
ATOM 1173 O O . LEU B 1 12 ? -18.531 7.777 6.246 1 97.62 12 LEU B O 1
ATOM 1177 N N . LEU B 1 13 ? -18.141 9.891 5.723 1 98.44 13 LEU B N 1
ATOM 1178 C CA . LEU B 1 13 ? -16.969 9.508 4.926 1 98.44 13 LEU B CA 1
ATOM 1179 C C . LEU B 1 13 ? -15.906 8.867 5.801 1 98.44 13 LEU B C 1
ATOM 1181 O O . LEU B 1 13 ? -15.383 7.797 5.477 1 98.44 13 LEU B O 1
ATOM 1185 N N . PRO B 1 14 ? -15.578 9.422 6.996 1 98.44 14 PRO B N 1
ATOM 1186 C CA . PRO B 1 14 ? -14.594 8.758 7.852 1 98.44 14 PRO B CA 1
ATOM 1187 C C . PRO B 1 14 ? -15.055 7.379 8.328 1 98.44 14 PRO B C 1
ATOM 1189 O O . PRO B 1 14 ? -14.242 6.465 8.469 1 98.44 14 PRO B O 1
ATOM 1192 N N . LYS B 1 15 ? -16.297 7.262 8.531 1 98.12 15 LYS B N 1
ATOM 1193 C CA . LYS B 1 15 ? -16.844 5.957 8.906 1 98.12 15 LYS B CA 1
ATOM 1194 C C . LYS B 1 15 ? -16.688 4.953 7.766 1 98.12 15 LYS B C 1
ATOM 1196 O O . LYS B 1 15 ? -16.375 3.781 8 1 98.12 15 LYS B O 1
ATOM 1201 N N . TRP B 1 16 ? -16.938 5.426 6.566 1 98.62 16 TRP B N 1
ATOM 1202 C CA . TRP B 1 16 ? -16.75 4.594 5.387 1 98.62 16 TRP B CA 1
ATOM 1203 C C . TRP B 1 16 ? -15.297 4.152 5.266 1 98.62 16 TRP B C 1
ATOM 1205 O O . TRP B 1 16 ? -15.008 2.973 5.043 1 98.62 16 TRP B O 1
ATOM 1215 N N . MET B 1 17 ? -14.375 5.121 5.465 1 98.75 17 MET B N 1
ATOM 1216 C CA . MET B 1 17 ? -12.961 4.773 5.402 1 98.75 17 MET B CA 1
ATOM 1217 C C . MET B 1 17 ? -12.609 3.721 6.449 1 98.75 17 MET B C 1
ATOM 1219 O O . MET B 1 17 ? -11.82 2.814 6.184 1 98.75 17 MET B O 1
ATOM 1223 N N . PHE B 1 18 ? -13.188 3.865 7.562 1 98.69 18 PHE B N 1
ATOM 1224 C CA . PHE B 1 18 ? -12.922 2.949 8.664 1 98.69 18 PHE B CA 1
ATOM 1225 C C . PHE B 1 18 ? -13.398 1.542 8.328 1 98.69 18 PHE B C 1
ATOM 1227 O O . PHE B 1 18 ? -12.664 0.569 8.523 1 98.69 18 PHE B O 1
ATOM 1234 N N . ILE B 1 19 ? -14.594 1.431 7.773 1 98.56 19 ILE B N 1
ATOM 1235 C CA . ILE B 1 19 ? -15.172 0.136 7.434 1 98.56 19 ILE B CA 1
ATOM 1236 C C . ILE B 1 19 ? -14.367 -0.505 6.305 1 98.56 19 ILE B C 1
ATOM 1238 O O . ILE B 1 19 ? -14.07 -1.702 6.348 1 98.56 19 ILE B O 1
ATOM 1242 N N . VAL B 1 20 ? -14.016 0.286 5.32 1 98.81 20 VAL B N 1
ATOM 1243 C CA . VAL B 1 20 ? -13.242 -0.238 4.195 1 98.81 20 VAL B CA 1
ATOM 1244 C C . VAL B 1 20 ? -11.875 -0.697 4.684 1 98.81 20 VAL B C 1
ATOM 1246 O O . VAL B 1 20 ? -11.359 -1.725 4.234 1 98.81 20 VAL B O 1
ATOM 1249 N N . GLY B 1 21 ? -11.305 0.056 5.602 1 98.81 21 GLY B N 1
ATOM 1250 C CA . GLY B 1 21 ? -10.047 -0.37 6.199 1 98.81 21 GLY B CA 1
ATOM 1251 C C . GLY B 1 21 ? -10.156 -1.686 6.945 1 98.81 21 GLY B C 1
ATOM 1252 O O . GLY B 1 21 ? -9.289 -2.549 6.828 1 98.81 21 GLY B O 1
ATOM 1253 N N . LEU B 1 22 ? -11.195 -1.843 7.664 1 98.62 22 LEU B N 1
ATOM 1254 C CA . LEU B 1 22 ? -11.414 -3.09 8.391 1 98.62 22 LEU B CA 1
ATOM 1255 C C . LEU B 1 22 ? -11.617 -4.25 7.426 1 98.62 22 LEU B C 1
ATOM 1257 O O . LEU B 1 22 ? -11.141 -5.363 7.676 1 98.62 22 LEU B O 1
ATOM 1261 N N . THR B 1 23 ? -12.344 -3.996 6.398 1 98.38 23 THR B N 1
ATOM 1262 C CA . THR B 1 23 ? -12.547 -5.02 5.383 1 98.38 23 THR B CA 1
ATOM 1263 C C . THR B 1 23 ? -11.219 -5.434 4.754 1 98.38 23 THR B C 1
ATOM 1265 O O . THR B 1 23 ? -11.016 -6.605 4.43 1 98.38 23 THR B O 1
ATOM 1268 N N . ALA B 1 24 ? -10.344 -4.461 4.586 1 98.75 24 ALA B N 1
ATOM 1269 C CA . ALA B 1 24 ? -9.023 -4.758 4.043 1 98.75 24 ALA B CA 1
ATOM 1270 C C . ALA B 1 24 ? -8.211 -5.605 5.02 1 98.75 24 ALA B C 1
ATOM 1272 O O . ALA B 1 24 ? -7.434 -6.469 4.602 1 98.75 24 ALA B O 1
ATOM 1273 N N . VAL B 1 25 ? -8.336 -5.355 6.309 1 98.81 25 VAL B N 1
ATOM 1274 C CA . VAL B 1 25 ? -7.695 -6.215 7.301 1 98.81 25 VAL B CA 1
ATOM 1275 C C . VAL B 1 25 ? -8.242 -7.637 7.184 1 98.81 25 VAL B C 1
ATOM 1277 O O . VAL B 1 25 ? -7.484 -8.602 7.223 1 98.81 25 VAL B O 1
ATOM 1280 N N . PHE B 1 26 ? -9.539 -7.73 7.039 1 98.44 26 PHE B N 1
ATOM 1281 C CA . PHE B 1 26 ? -10.164 -9.031 6.844 1 98.44 26 PHE B CA 1
ATOM 1282 C C . PHE B 1 26 ? -9.594 -9.734 5.621 1 98.44 26 PHE B C 1
ATOM 1284 O O . PHE B 1 26 ? -9.258 -10.922 5.676 1 98.44 26 PHE B O 1
ATOM 1291 N N . ASN B 1 27 ? -9.5 -9.039 4.508 1 98.19 27 ASN B N 1
ATOM 1292 C CA . ASN B 1 27 ? -8.922 -9.609 3.297 1 98.19 27 ASN B CA 1
ATOM 1293 C C . ASN B 1 27 ? -7.488 -10.086 3.529 1 98.19 27 ASN B C 1
ATOM 1295 O O . ASN B 1 27 ? -7.086 -11.125 3.008 1 98.19 27 ASN B O 1
ATOM 1299 N N . THR B 1 28 ? -6.758 -9.297 4.285 1 98.81 28 THR B N 1
ATOM 1300 C CA . THR B 1 28 ? -5.398 -9.688 4.637 1 98.81 28 THR B CA 1
ATOM 1301 C C . THR B 1 28 ? -5.383 -11.047 5.324 1 98.81 28 THR B C 1
ATOM 1303 O O . THR B 1 28 ? -4.688 -11.961 4.883 1 98.81 28 THR B O 1
ATOM 1306 N N . VAL B 1 29 ? -6.133 -11.188 6.297 1 98.56 29 VAL B N 1
ATOM 1307 C CA . VAL B 1 29 ? -6.152 -12.406 7.102 1 98.56 29 VAL B CA 1
ATOM 1308 C C . VAL B 1 29 ? -6.609 -13.586 6.246 1 98.56 29 VAL B C 1
ATOM 1310 O O . VAL B 1 29 ? -5.961 -14.633 6.227 1 98.56 29 VAL B O 1
ATOM 1313 N N . GLN B 1 30 ? -7.68 -13.367 5.543 1 97.69 30 GLN B N 1
ATOM 1314 C CA . GLN B 1 30 ? -8.219 -14.477 4.762 1 97.69 30 GLN B CA 1
ATOM 1315 C C . GLN B 1 30 ? -7.246 -14.898 3.66 1 97.69 30 GLN B C 1
ATOM 1317 O O . GLN B 1 30 ? -7.152 -16.078 3.32 1 97.69 30 GLN B O 1
ATOM 1322 N N . SER B 1 31 ? -6.492 -13.992 3.066 1 98.31 31 SER B N 1
ATOM 1323 C CA . SER B 1 31 ? -5.559 -14.289 1.984 1 98.31 31 SER B CA 1
ATOM 1324 C C . SER B 1 31 ? -4.398 -15.148 2.477 1 98.31 31 SER B C 1
ATOM 1326 O O . SER B 1 31 ? -3.768 -15.859 1.692 1 98.31 31 SER B O 1
ATOM 1328 N N . PHE B 1 32 ? -4.086 -15.086 3.797 1 98.25 32 PHE B N 1
ATOM 1329 C CA . PHE B 1 32 ? -3.031 -15.906 4.383 1 98.25 32 PHE B CA 1
ATOM 1330 C C . PHE B 1 32 ? -3.559 -17.281 4.762 1 98.25 32 PHE B C 1
ATOM 1332 O O . PHE B 1 32 ? -2.787 -18.234 4.906 1 98.25 32 PHE B O 1
ATOM 1339 N N . LEU B 1 33 ? -4.848 -17.406 4.883 1 97.31 33 LEU B N 1
ATOM 1340 C CA . LEU B 1 33 ? -5.391 -18.609 5.488 1 97.31 33 LEU B CA 1
ATOM 1341 C C . LEU B 1 33 ? -6.008 -19.516 4.43 1 97.31 33 LEU B C 1
ATOM 1343 O O . LEU B 1 33 ? -5.961 -20.75 4.555 1 97.31 33 LEU B O 1
ATOM 1347 N N . THR B 1 34 ? -6.648 -18.922 3.406 1 95.31 34 THR B N 1
ATOM 1348 C CA . THR B 1 34 ? -7.363 -19.719 2.422 1 95.31 34 THR B CA 1
ATOM 1349 C C . THR B 1 34 ? -7.348 -19.047 1.055 1 95.31 34 THR B C 1
ATOM 1351 O O . THR B 1 34 ? -7.426 -17.812 0.965 1 95.31 34 THR B O 1
ATOM 1354 N N . PRO B 1 35 ? -7.215 -19.891 0.064 1 95 35 PRO B N 1
ATOM 1355 C CA . PRO B 1 35 ? -7.277 -19.328 -1.283 1 95 35 PRO B CA 1
ATOM 1356 C C . PRO B 1 35 ? -8.711 -19.094 -1.761 1 95 35 PRO B C 1
ATOM 1358 O O . PRO B 1 35 ? -8.922 -18.484 -2.811 1 95 35 PRO B O 1
ATOM 1361 N N . LYS B 1 36 ? -9.68 -19.516 -1.042 1 95.81 36 LYS B N 1
ATOM 1362 C CA . LYS B 1 36 ? -11.062 -19.578 -1.514 1 95.81 36 LYS B CA 1
ATOM 1363 C C . LYS B 1 36 ? -11.547 -18.188 -1.948 1 95.81 36 LYS B C 1
ATOM 1365 O O . LYS B 1 36 ? -12 -18.016 -3.084 1 95.81 36 LYS B O 1
ATOM 1370 N N . LEU B 1 37 ? -11.484 -17.203 -1.101 1 96.12 37 LEU B N 1
ATOM 1371 C CA . LEU B 1 37 ? -11.992 -15.883 -1.416 1 96.12 37 LEU B CA 1
ATOM 1372 C C . LEU B 1 37 ? -11.117 -15.188 -2.455 1 96.12 37 LEU B C 1
ATOM 1374 O O . LEU B 1 37 ? -11.617 -14.453 -3.307 1 96.12 37 LEU B O 1
ATOM 1378 N N . THR B 1 38 ? -9.789 -15.383 -2.369 1 98.38 38 THR B N 1
ATOM 1379 C CA . THR B 1 38 ? -8.883 -14.836 -3.369 1 98.38 38 THR B CA 1
ATOM 1380 C C . THR B 1 38 ? -9.203 -15.391 -4.754 1 98.38 38 THR B C 1
ATOM 1382 O O . THR B 1 38 ? -9.203 -14.648 -5.742 1 98.38 38 THR B O 1
ATOM 1385 N N . LYS B 1 39 ? -9.484 -16.688 -4.82 1 98.31 39 LYS B N 1
ATOM 1386 C CA . LYS B 1 39 ? -9.844 -17.312 -6.086 1 98.31 39 LYS B CA 1
ATOM 1387 C C . LYS B 1 39 ? -11.18 -16.781 -6.609 1 98.31 39 LYS B C 1
ATOM 1389 O O . LYS B 1 39 ? -11.391 -16.719 -7.82 1 98.31 39 LYS B O 1
ATOM 1394 N N . ARG B 1 40 ? -12.039 -16.375 -5.672 1 97.88 40 ARG B N 1
ATOM 1395 C CA . ARG B 1 40 ? -13.312 -15.781 -6.078 1 97.88 40 ARG B CA 1
ATOM 1396 C C . ARG B 1 40 ? -13.094 -14.43 -6.738 1 97.88 40 ARG B C 1
ATOM 1398 O O . ARG B 1 40 ? -13.82 -14.062 -7.664 1 97.88 40 ARG B O 1
ATOM 1405 N N . VAL B 1 41 ? -12.109 -13.711 -6.285 1 98.5 41 VAL B N 1
ATOM 1406 C CA . VAL B 1 41 ? -11.773 -12.414 -6.863 1 98.5 41 VAL B CA 1
ATOM 1407 C C . VAL B 1 41 ? -11.125 -12.617 -8.234 1 98.5 41 VAL B C 1
ATOM 1409 O O . VAL B 1 41 ? -11.547 -12 -9.219 1 98.5 41 VAL B O 1
ATOM 1412 N N . TYR B 1 42 ? -10.117 -13.438 -8.211 1 98.75 42 TYR B N 1
ATOM 1413 C CA . TYR B 1 42 ? -9.43 -13.766 -9.461 1 98.75 42 TYR B CA 1
ATOM 1414 C C . TYR B 1 42 ? -9.984 -15.047 -10.07 1 98.75 42 TYR B C 1
ATOM 1416 O O . TYR B 1 42 ? -9.289 -16.062 -10.141 1 98.75 42 TYR B O 1
ATOM 1424 N N . SER B 1 43 ? -11.172 -14.977 -10.562 1 98.5 43 SER B N 1
ATOM 1425 C CA . SER B 1 43 ? -12.023 -16.125 -10.852 1 98.5 43 SER B CA 1
ATOM 1426 C C . SER B 1 43 ? -11.781 -16.641 -12.266 1 98.5 43 SER B C 1
ATOM 1428 O O . SER B 1 43 ? -12.297 -17.703 -12.641 1 98.5 43 SER B O 1
ATOM 1430 N N . ASN B 1 44 ? -11.039 -15.984 -13.055 1 98.62 44 ASN B N 1
ATOM 1431 C CA . ASN B 1 44 ? -10.828 -16.375 -14.445 1 98.62 44 ASN B CA 1
ATOM 1432 C C . ASN B 1 44 ? -9.375 -16.75 -14.711 1 98.62 44 ASN B C 1
ATOM 1434 O O . ASN B 1 44 ? -8.797 -16.344 -15.719 1 98.62 44 ASN B O 1
ATOM 1438 N N . THR B 1 45 ? -8.773 -17.406 -13.789 1 98.62 45 THR B N 1
ATOM 1439 C CA . THR B 1 45 ? -7.395 -17.859 -13.898 1 98.62 45 THR B CA 1
ATOM 1440 C C . THR B 1 45 ? -7.117 -18.969 -12.883 1 98.62 45 THR B C 1
ATOM 1442 O O . THR B 1 45 ? -7.867 -19.141 -11.922 1 98.62 45 THR B O 1
ATOM 1445 N N . ASN B 1 46 ? -6.062 -19.719 -13.039 1 98.38 46 ASN B N 1
ATOM 1446 C CA . ASN B 1 46 ? -5.578 -20.703 -12.078 1 98.38 46 ASN B CA 1
ATOM 1447 C C . ASN B 1 46 ? -4.254 -20.266 -11.453 1 98.38 46 ASN B C 1
ATOM 1449 O O . ASN B 1 46 ? -3.533 -21.094 -10.891 1 98.38 46 ASN B O 1
ATOM 1453 N N . GLU B 1 47 ? -3.992 -18.984 -11.523 1 98.62 47 GLU B N 1
ATOM 1454 C CA . GLU B 1 47 ? -2.678 -18.484 -11.133 1 98.62 47 GLU B CA 1
ATOM 1455 C C . GLU B 1 47 ? -2.633 -18.172 -9.641 1 98.62 47 GLU B C 1
ATOM 1457 O O . GLU B 1 47 ? -1.571 -17.844 -9.102 1 98.62 47 GLU B O 1
ATOM 1462 N N . VAL B 1 48 ? -3.791 -18.266 -8.961 1 98.81 48 VAL B N 1
ATOM 1463 C CA . VAL B 1 48 ? -3.795 -18.016 -7.523 1 98.81 48 VAL B CA 1
ATOM 1464 C C . VAL B 1 48 ? -3.07 -19.141 -6.797 1 98.81 48 VAL B C 1
ATOM 1466 O O . VAL B 1 48 ? -3.385 -20.328 -6.996 1 98.81 48 VAL B O 1
ATOM 1469 N N . ASN B 1 49 ? -2.043 -18.812 -6.109 1 98.5 49 ASN B N 1
ATOM 1470 C CA . ASN B 1 49 ? -1.308 -19.734 -5.246 1 98.5 49 ASN B CA 1
ATOM 1471 C C . ASN B 1 49 ? -0.937 -19.094 -3.918 1 98.5 49 ASN B C 1
ATOM 1473 O O . ASN B 1 49 ? -1.419 -18 -3.598 1 98.5 49 ASN B O 1
ATOM 1477 N N . GLY B 1 50 ? -0.185 -19.797 -3.139 1 98.62 50 GLY B N 1
ATOM 1478 C CA . GLY B 1 50 ? 0.134 -19.297 -1.809 1 98.62 50 GLY B CA 1
ATOM 1479 C C . GLY B 1 50 ? 0.862 -17.969 -1.825 1 98.62 50 GLY B C 1
ATOM 1480 O O . GLY B 1 50 ? 0.509 -17.062 -1.079 1 98.62 50 GLY B O 1
ATOM 1481 N N . LEU B 1 51 ? 1.904 -17.812 -2.65 1 98.88 51 LEU B N 1
ATOM 1482 C CA . LEU B 1 51 ? 2.691 -16.594 -2.719 1 98.88 51 LEU B CA 1
ATOM 1483 C C . LEU B 1 51 ? 1.832 -15.422 -3.184 1 98.88 51 LEU B C 1
ATOM 1485 O O . LEU B 1 51 ? 1.903 -14.328 -2.615 1 98.88 51 LEU B O 1
ATOM 1489 N N . GLN B 1 52 ? 1.011 -15.672 -4.211 1 98.88 52 GLN B N 1
ATOM 1490 C CA . GLN B 1 52 ? 0.14 -14.609 -4.707 1 98.88 52 GLN B CA 1
ATOM 1491 C C . GLN B 1 52 ? -0.861 -14.18 -3.643 1 98.88 52 GLN B C 1
ATOM 1493 O O . GLN B 1 52 ? -1.092 -12.984 -3.449 1 98.88 52 GLN B O 1
ATOM 1498 N N . GLY B 1 53 ? -1.424 -15.141 -2.975 1 98.88 53 GLY B N 1
ATOM 1499 C CA . GLY B 1 53 ? -2.338 -14.812 -1.891 1 98.88 53 GLY B CA 1
ATOM 1500 C C . GLY B 1 53 ? -1.697 -13.977 -0.802 1 98.88 53 GLY B C 1
ATOM 1501 O O . GLY B 1 53 ? -2.271 -12.977 -0.362 1 98.88 53 GLY B O 1
ATOM 1502 N N . ARG B 1 54 ? -0.512 -14.352 -0.397 1 98.88 54 ARG B N 1
ATOM 1503 C CA . ARG B 1 54 ? 0.182 -13.602 0.648 1 98.88 54 ARG B CA 1
ATOM 1504 C C . ARG B 1 54 ? 0.585 -12.219 0.156 1 98.88 54 ARG B C 1
ATOM 1506 O O . ARG B 1 54 ? 0.554 -11.25 0.918 1 98.88 54 ARG B O 1
ATOM 1513 N N . THR B 1 55 ? 0.976 -12.102 -1.104 1 98.88 55 THR B N 1
ATOM 1514 C CA . THR B 1 55 ? 1.297 -10.805 -1.691 1 98.88 55 THR B CA 1
ATOM 1515 C C . THR B 1 55 ? 0.06 -9.914 -1.745 1 98.88 55 THR B C 1
ATOM 1517 O O . THR B 1 55 ? 0.128 -8.727 -1.417 1 98.88 55 THR B O 1
ATOM 1520 N N . PHE B 1 56 ? -1.062 -10.547 -2.133 1 98.94 56 PHE B N 1
ATOM 1521 C CA . PHE B 1 56 ? -2.334 -9.836 -2.139 1 98.94 56 PHE B CA 1
ATOM 1522 C C . PHE B 1 56 ? -2.699 -9.367 -0.735 1 98.94 56 PHE B C 1
ATOM 1524 O O . PHE B 1 56 ? -3.125 -8.227 -0.548 1 98.94 56 PHE B O 1
ATOM 1531 N N . GLY B 1 57 ? -2.508 -10.203 0.206 1 98.88 57 GLY B N 1
ATOM 1532 C CA . GLY B 1 57 ? -2.754 -9.875 1.601 1 98.88 57 GLY B CA 1
ATOM 1533 C C . GLY B 1 57 ? -1.905 -8.719 2.102 1 98.88 57 GLY B C 1
ATOM 1534 O O . GLY B 1 57 ? -2.408 -7.82 2.781 1 98.88 57 GLY B O 1
ATOM 1535 N N . ILE B 1 58 ? -0.661 -8.727 1.774 1 98.94 58 ILE B N 1
ATOM 1536 C CA . ILE B 1 58 ? 0.254 -7.695 2.262 1 98.94 58 ILE B CA 1
ATOM 1537 C C . ILE B 1 58 ? -0.076 -6.359 1.604 1 98.94 58 ILE B C 1
ATOM 1539 O O . ILE B 1 58 ? 0.018 -5.305 2.242 1 98.94 58 ILE B O 1
ATOM 1543 N N . TRP B 1 59 ? -0.444 -6.41 0.318 1 98.94 59 TRP B N 1
ATOM 1544 C CA . TRP B 1 59 ? -0.901 -5.188 -0.337 1 98.94 59 TRP B CA 1
ATOM 1545 C C . TRP B 1 59 ? -2.141 -4.629 0.354 1 98.94 59 TRP B C 1
ATOM 1547 O O . TRP B 1 59 ? -2.223 -3.43 0.62 1 98.94 59 TRP B O 1
ATOM 1557 N N . THR B 1 60 ? -3.109 -5.48 0.669 1 98.88 60 THR B N 1
ATOM 1558 C CA . THR B 1 60 ? -4.336 -5.012 1.306 1 98.88 60 THR B CA 1
ATOM 1559 C C . THR B 1 60 ? -4.062 -4.562 2.738 1 98.88 60 THR B C 1
ATOM 1561 O O . THR B 1 60 ? -4.711 -3.637 3.236 1 98.88 60 THR B O 1
ATOM 1564 N N . LEU B 1 61 ? -3.078 -5.168 3.365 1 98.94 61 LEU B N 1
ATOM 1565 C CA . LEU B 1 61 ? -2.668 -4.688 4.68 1 98.94 61 LEU B CA 1
ATOM 1566 C C . LEU B 1 61 ? -2.133 -3.264 4.594 1 98.94 61 LEU B C 1
ATOM 1568 O O . LEU B 1 61 ? -2.455 -2.424 5.441 1 98.94 61 LEU B O 1
ATOM 1572 N N . THR B 1 62 ? -1.3 -3.02 3.613 1 98.94 62 THR B N 1
ATOM 1573 C CA . THR B 1 62 ? -0.773 -1.677 3.402 1 98.94 62 THR B CA 1
ATOM 1574 C C . THR B 1 62 ? -1.908 -0.672 3.225 1 98.94 62 THR B C 1
ATOM 1576 O O . THR B 1 62 ? -1.91 0.389 3.852 1 98.94 62 THR B O 1
ATOM 1579 N N . SER B 1 63 ? -2.883 -1.033 2.42 1 98.94 63 SER B N 1
ATOM 1580 C CA . SER B 1 63 ? -4.039 -0.169 2.193 1 98.94 63 SER B CA 1
ATOM 1581 C C . SER B 1 63 ? -4.863 -0.004 3.467 1 98.94 63 SER B C 1
ATOM 1583 O O . SER B 1 63 ? -5.383 1.079 3.74 1 98.94 63 SER B O 1
ATOM 1585 N N . ALA B 1 64 ? -4.977 -1.086 4.223 1 98.94 64 ALA B N 1
ATOM 1586 C CA . ALA B 1 64 ? -5.73 -1.037 5.473 1 98.94 64 ALA B CA 1
ATOM 1587 C C . ALA B 1 64 ? -5.129 -0.02 6.438 1 98.94 64 ALA B C 1
ATOM 1589 O O . ALA B 1 64 ? -5.852 0.772 7.047 1 98.94 64 ALA B O 1
ATOM 1590 N N . VAL B 1 65 ? -3.848 -0.053 6.555 1 98.94 65 VAL B N 1
ATOM 1591 C CA . VAL B 1 65 ? -3.164 0.862 7.461 1 98.94 65 VAL B CA 1
ATOM 1592 C C . VAL B 1 65 ? -3.412 2.305 7.023 1 98.94 65 VAL B C 1
ATOM 1594 O O . VAL B 1 65 ? -3.74 3.162 7.848 1 98.94 65 VAL B O 1
ATOM 1597 N N . VAL B 1 66 ? -3.312 2.576 5.754 1 98.94 66 VAL B N 1
ATOM 1598 C CA . VAL B 1 66 ? -3.51 3.928 5.242 1 98.94 66 VAL B CA 1
ATOM 1599 C C . VAL B 1 66 ? -4.965 4.352 5.445 1 98.94 66 VAL B C 1
ATOM 1601 O O . VAL B 1 66 ? -5.234 5.461 5.906 1 98.94 66 VAL B O 1
ATOM 1604 N N . ARG B 1 67 ? -5.902 3.473 5.168 1 98.94 67 ARG B N 1
ATOM 1605 C CA . ARG B 1 67 ? -7.32 3.812 5.188 1 98.94 67 ARG B CA 1
ATOM 1606 C C . ARG B 1 67 ? -7.832 3.938 6.621 1 98.94 67 ARG B C 1
ATOM 1608 O O . ARG B 1 67 ? -8.625 4.832 6.93 1 98.94 67 ARG B O 1
ATOM 1615 N N . LEU B 1 68 ? -7.391 3.031 7.504 1 98.81 68 LEU B N 1
ATOM 1616 C CA . LEU B 1 68 ? -7.785 3.141 8.906 1 98.81 68 LEU B CA 1
ATOM 1617 C C . LEU B 1 68 ? -7.199 4.398 9.539 1 98.81 68 LEU B C 1
ATOM 1619 O O . LEU B 1 68 ? -7.895 5.121 10.25 1 98.81 68 LEU B O 1
ATOM 1623 N N . TYR B 1 69 ? -5.934 4.59 9.273 1 98.5 69 TYR B N 1
ATOM 1624 C CA . TYR B 1 69 ? -5.312 5.812 9.773 1 98.5 69 TYR B CA 1
ATOM 1625 C C . TYR B 1 69 ? -5.98 7.047 9.18 1 98.5 69 TYR B C 1
ATOM 1627 O O . TYR B 1 69 ? -6.215 8.031 9.891 1 98.5 69 TYR B O 1
ATOM 1635 N N . GLY B 1 70 ? -6.297 6.98 7.883 1 98.12 70 GLY B N 1
ATOM 1636 C CA . GLY B 1 70 ? -6.992 8.055 7.195 1 98.12 70 GLY B CA 1
ATOM 1637 C C . GLY B 1 70 ? -8.359 8.344 7.777 1 98.12 70 GLY B C 1
ATOM 1638 O O . GLY B 1 70 ? -8.773 9.5 7.859 1 98.12 70 GLY B O 1
ATOM 1639 N N . ALA B 1 71 ? -9.008 7.309 8.188 1 98.56 71 ALA B N 1
ATOM 1640 C CA . ALA B 1 71 ? -10.328 7.496 8.781 1 98.56 71 ALA B CA 1
ATOM 1641 C C . ALA B 1 71 ? -10.266 8.461 9.961 1 98.56 71 ALA B C 1
ATOM 1643 O O . ALA B 1 71 ? -11.172 9.273 10.156 1 98.56 71 ALA B O 1
ATOM 1644 N N . PHE B 1 72 ? -9.188 8.477 10.68 1 97.94 72 PHE B N 1
ATOM 1645 C CA . PHE B 1 72 ? -9.07 9.273 11.891 1 97.94 72 PHE B CA 1
ATOM 1646 C C . PHE B 1 72 ? -8.445 10.633 11.586 1 97.94 72 PHE B C 1
ATOM 1648 O O . PHE B 1 72 ? -8.492 11.539 12.414 1 97.94 72 PHE B O 1
ATOM 1655 N N . HIS B 1 73 ? -7.863 10.781 10.422 1 97.62 73 HIS B N 1
ATOM 1656 C CA . HIS B 1 73 ? -7.105 11.992 10.133 1 97.62 73 HIS B CA 1
ATOM 1657 C C . HIS B 1 73 ? -7.457 12.539 8.75 1 97.62 73 HIS B C 1
ATOM 1659 O O . HIS B 1 73 ? -6.582 13.023 8.031 1 97.62 73 HIS B O 1
ATOM 1665 N N . LEU B 1 74 ? -8.695 12.422 8.414 1 97.25 74 LEU B N 1
ATOM 1666 C CA . LEU B 1 74 ? -9.117 12.805 7.078 1 97.25 74 LEU B CA 1
ATOM 1667 C C . LEU B 1 74 ? -9.039 14.312 6.895 1 97.25 74 LEU B C 1
ATOM 1669 O O . LEU B 1 74 ? -9.109 14.812 5.766 1 97.25 74 LEU B O 1
ATOM 1673 N N . ASN B 1 75 ? -8.859 15.047 8.016 1 96.75 75 ASN B N 1
ATOM 1674 C CA . ASN B 1 75 ? -8.734 16.5 7.922 1 96.75 75 ASN B CA 1
ATOM 1675 C C . ASN B 1 75 ? -7.32 16.906 7.527 1 96.75 75 ASN B C 1
ATOM 1677 O O . ASN B 1 75 ? -7.082 18.078 7.184 1 96.75 75 ASN B O 1
ATOM 1681 N N . ASP B 1 76 ? -6.402 16 7.621 1 96.81 76 ASP B N 1
ATOM 1682 C CA . ASP B 1 76 ? -5.055 16.25 7.117 1 96.81 76 ASP B CA 1
ATOM 1683 C C . ASP B 1 76 ? -4.988 16.047 5.605 1 96.81 76 ASP B C 1
ATOM 1685 O O . ASP B 1 76 ? -5.246 14.938 5.109 1 96.81 76 ASP B O 1
ATOM 1689 N N . PRO B 1 77 ? -4.648 17.109 4.879 1 97.44 77 PRO B N 1
ATOM 1690 C CA . PRO B 1 77 ? -4.691 16.984 3.42 1 97.44 77 PRO B CA 1
ATOM 1691 C C . PRO B 1 77 ? -3.717 15.938 2.891 1 97.44 77 PRO B C 1
ATOM 1693 O O . PRO B 1 77 ? -3.969 15.328 1.848 1 97.44 77 PRO B O 1
ATOM 1696 N N . HIS B 1 78 ? -2.641 15.734 3.578 1 97.75 78 HIS B N 1
ATOM 1697 C CA . HIS B 1 78 ? -1.668 14.75 3.123 1 97.75 78 HIS B CA 1
ATOM 1698 C C . HIS B 1 78 ? -2.18 13.328 3.34 1 97.75 78 HIS B C 1
ATOM 1700 O O . HIS B 1 78 ? -2.029 12.469 2.467 1 97.75 78 HIS B O 1
ATOM 1706 N N . VAL B 1 79 ? -2.807 13.117 4.438 1 98.19 79 VAL B N 1
ATOM 1707 C CA . VAL B 1 79 ? -3.398 11.812 4.719 1 98.19 79 VAL B CA 1
ATOM 1708 C C . VAL B 1 79 ? -4.57 11.562 3.773 1 98.19 79 VAL B C 1
ATOM 1710 O O . VAL B 1 79 ? -4.746 10.453 3.271 1 98.19 79 VAL B O 1
ATOM 1713 N N . TYR B 1 80 ? -5.336 12.625 3.521 1 98.5 80 TYR B N 1
ATOM 1714 C CA . TYR B 1 80 ? -6.453 12.539 2.586 1 98.5 80 TYR B CA 1
ATOM 1715 C C . TYR B 1 80 ? -5.977 12.07 1.216 1 98.5 80 TYR B C 1
ATOM 1717 O O . TYR B 1 80 ? -6.555 11.148 0.635 1 98.5 80 TYR B O 1
ATOM 1725 N N . PHE B 1 81 ? -4.953 12.625 0.795 1 98.5 81 PHE B N 1
ATOM 1726 C CA . PHE B 1 81 ? -4.398 12.281 -0.506 1 98.5 81 PHE B CA 1
ATOM 1727 C C . PHE B 1 81 ? -3.938 10.828 -0.524 1 98.5 81 PHE B C 1
ATOM 1729 O O . PHE B 1 81 ? -4.234 10.086 -1.466 1 98.5 81 PHE B O 1
ATOM 1736 N N . LEU B 1 82 ? -3.199 10.453 0.461 1 98.88 82 LEU B N 1
ATOM 1737 C CA . LEU B 1 82 ? -2.656 9.102 0.484 1 98.88 82 LEU B CA 1
ATOM 1738 C C . LEU B 1 82 ? -3.773 8.062 0.563 1 98.88 82 LEU B C 1
ATOM 1740 O O . LEU B 1 82 ? -3.697 7.012 -0.074 1 98.88 82 LEU B O 1
ATOM 1744 N N . CYS B 1 83 ? -4.742 8.352 1.342 1 98.88 83 CYS B N 1
ATOM 1745 C CA . CYS B 1 83 ? -5.898 7.469 1.402 1 98.88 83 CYS B CA 1
ATOM 1746 C C . CYS B 1 83 ? -6.566 7.348 0.037 1 98.88 83 CYS B C 1
ATOM 1748 O O . CYS B 1 83 ? -6.848 6.242 -0.427 1 98.88 83 CYS B O 1
ATOM 1750 N N . GLN B 1 84 ? -6.789 8.469 -0.578 1 98.88 84 GLN B N 1
ATOM 1751 C CA . GLN B 1 84 ? -7.41 8.477 -1.898 1 98.88 84 GLN B CA 1
ATOM 1752 C C . GLN B 1 84 ? -6.551 7.723 -2.912 1 98.88 84 GLN B C 1
ATOM 1754 O O . GLN B 1 84 ? -7.078 7.012 -3.771 1 98.88 84 GLN B O 1
ATOM 1759 N N . ALA B 1 85 ? -5.301 7.879 -2.844 1 98.94 85 ALA B N 1
ATOM 1760 C CA . ALA B 1 85 ? -4.371 7.211 -3.752 1 98.94 85 ALA B CA 1
ATOM 1761 C C . ALA B 1 85 ? -4.527 5.695 -3.678 1 98.94 85 ALA B C 1
ATOM 1763 O O . ALA B 1 85 ? -4.418 5.004 -4.691 1 98.94 85 ALA B O 1
ATOM 1764 N N . THR B 1 86 ? -4.789 5.133 -2.465 1 98.94 86 THR B N 1
ATOM 1765 C CA . THR B 1 86 ? -4.957 3.686 -2.354 1 98.94 86 THR B CA 1
ATOM 1766 C C . THR B 1 86 ? -6.16 3.217 -3.17 1 98.94 86 THR B C 1
ATOM 1768 O O . THR B 1 86 ? -6.148 2.117 -3.727 1 98.94 86 THR B O 1
ATOM 1771 N N . TYR B 1 87 ? -7.152 4.043 -3.254 1 98.94 87 TYR B N 1
ATOM 1772 C CA . TYR B 1 87 ? -8.344 3.67 -4.008 1 98.94 87 TYR B CA 1
ATOM 1773 C C . TYR B 1 87 ? -8.102 3.781 -5.508 1 98.94 87 TYR B C 1
ATOM 1775 O O . TYR B 1 87 ? -8.625 2.986 -6.289 1 98.94 87 TYR B O 1
ATOM 1783 N N . TYR B 1 88 ? -7.367 4.789 -5.914 1 98.94 88 TYR B N 1
ATOM 1784 C CA . TYR B 1 88 ? -6.988 4.859 -7.32 1 98.94 88 TYR B CA 1
ATOM 1785 C C . TYR B 1 88 ? -6.223 3.609 -7.742 1 98.94 88 TYR B C 1
ATOM 1787 O O . TYR B 1 88 ? -6.484 3.045 -8.805 1 98.94 88 TYR B O 1
ATOM 1795 N N . ILE B 1 89 ? -5.34 3.189 -6.938 1 98.94 89 ILE B N 1
ATOM 1796 C CA . ILE B 1 89 ? -4.484 2.051 -7.25 1 98.94 89 ILE B CA 1
ATOM 1797 C C . ILE B 1 89 ? -5.309 0.768 -7.254 1 98.94 89 ILE B C 1
ATOM 1799 O O . ILE B 1 89 ? -5.137 -0.086 -8.125 1 98.94 89 ILE B O 1
ATOM 1803 N N . ALA B 1 90 ? -6.188 0.649 -6.277 1 98.94 90 ALA B N 1
ATOM 1804 C CA . ALA B 1 90 ? -7.074 -0.511 -6.262 1 98.94 90 ALA B CA 1
ATOM 1805 C C . ALA B 1 90 ? -7.938 -0.559 -7.516 1 98.94 90 ALA B C 1
ATOM 1807 O O . ALA B 1 90 ? -8.055 -1.606 -8.156 1 98.94 90 ALA B O 1
ATOM 1808 N N . CYS B 1 91 ? -8.531 0.575 -7.84 1 98.94 91 CYS B N 1
ATOM 1809 C CA . CYS B 1 91 ? -9.359 0.653 -9.031 1 98.94 91 CYS B CA 1
ATOM 1810 C C . CYS B 1 91 ? -8.57 0.279 -10.281 1 98.94 91 CYS B C 1
ATOM 1812 O O . CYS B 1 91 ? -9.031 -0.505 -11.109 1 98.94 91 CYS B O 1
ATOM 1814 N N . LEU B 1 92 ? -7.43 0.773 -10.391 1 98.88 92 LEU B N 1
ATOM 1815 C CA . LEU B 1 92 ? -6.543 0.475 -11.508 1 98.88 92 LEU B CA 1
ATOM 1816 C C . LEU B 1 92 ? -6.246 -1.019 -11.586 1 98.88 92 LEU B C 1
ATOM 1818 O O . LEU B 1 92 ? -6.359 -1.626 -12.648 1 98.88 92 LEU B O 1
ATOM 1822 N N . HIS B 1 93 ? -5.852 -1.606 -10.508 1 98.94 93 HIS B N 1
ATOM 1823 C CA . HIS B 1 93 ? -5.477 -3.016 -10.492 1 98.94 93 HIS B CA 1
ATOM 1824 C C . HIS B 1 93 ? -6.629 -3.898 -10.961 1 98.94 93 HIS B C 1
ATOM 1826 O O . HIS B 1 93 ? -6.457 -4.742 -11.836 1 98.94 93 HIS B O 1
ATOM 1832 N N . PHE B 1 94 ? -7.785 -3.689 -10.398 1 98.88 94 PHE B N 1
ATOM 1833 C CA . PHE B 1 94 ? -8.883 -4.617 -10.656 1 98.88 94 PHE B CA 1
ATOM 1834 C C . PHE B 1 94 ? -9.477 -4.387 -12.039 1 98.88 94 PHE B C 1
ATOM 1836 O O . PHE B 1 94 ? -9.93 -5.328 -12.695 1 98.88 94 PHE B O 1
ATOM 1843 N N . LEU B 1 95 ? -9.43 -3.156 -12.531 1 98.75 95 LEU B N 1
ATOM 1844 C CA . LEU B 1 95 ? -9.844 -2.91 -13.906 1 98.75 95 LEU B CA 1
ATOM 1845 C C . LEU B 1 95 ? -8.875 -3.572 -14.891 1 98.75 95 LEU B C 1
ATOM 1847 O O . LEU B 1 95 ? -9.305 -4.152 -15.891 1 98.75 95 LEU B O 1
ATOM 1851 N N . LEU B 1 96 ? -7.582 -3.484 -14.602 1 98.81 96 LEU B N 1
ATOM 1852 C CA . LEU B 1 96 ? -6.59 -4.102 -15.477 1 98.81 96 LEU B CA 1
ATOM 1853 C C . LEU B 1 96 ? -6.727 -5.621 -15.461 1 98.81 96 LEU B C 1
ATOM 1855 O O . LEU B 1 96 ? -6.695 -6.258 -16.516 1 98.81 96 LEU B O 1
ATOM 1859 N N . GLU B 1 97 ? -6.922 -6.156 -14.258 1 98.88 97 GLU B N 1
ATOM 1860 C CA . GLU B 1 97 ? -7.062 -7.605 -14.156 1 98.88 97 GLU B CA 1
ATOM 1861 C C . GLU B 1 97 ? -8.328 -8.086 -14.852 1 98.88 97 GLU B C 1
ATOM 1863 O O . GLU B 1 97 ? -8.367 -9.195 -15.383 1 98.88 97 GLU B O 1
ATOM 1868 N N . TRP B 1 98 ? -9.32 -7.219 -14.867 1 98.75 98 TRP B N 1
ATOM 1869 C CA . TRP B 1 98 ? -10.602 -7.555 -15.484 1 98.75 98 TRP B CA 1
ATOM 1870 C C . TRP B 1 98 ? -10.539 -7.383 -17 1 98.75 98 TRP B C 1
ATOM 1872 O O . TRP B 1 98 ? -10.852 -8.312 -17.75 1 98.75 98 TRP B O 1
ATOM 1882 N N . MET B 1 99 ? -10.047 -6.281 -17.469 1 98.56 99 MET B N 1
ATOM 1883 C CA . MET B 1 99 ? -10.266 -5.906 -18.859 1 98.56 99 MET B CA 1
ATOM 1884 C C . MET B 1 99 ? -9.039 -6.227 -19.703 1 98.56 99 MET B C 1
ATOM 1886 O O . MET B 1 99 ? -9.148 -6.473 -20.906 1 98.56 99 MET B O 1
ATOM 1890 N N . ALA B 1 100 ? -7.945 -6.25 -19.156 1 98.44 100 ALA B N 1
ATOM 1891 C CA . ALA B 1 100 ? -6.723 -6.43 -19.938 1 98.44 100 ALA B CA 1
ATOM 1892 C C . ALA B 1 100 ? -6.133 -7.82 -19.719 1 98.44 100 ALA B C 1
ATOM 1894 O O . ALA B 1 100 ? -6.031 -8.617 -20.656 1 98.44 100 ALA B O 1
ATOM 1895 N N . PHE B 1 101 ? -5.91 -8.188 -18.469 1 98.56 101 PHE B N 1
ATOM 1896 C CA . PHE B 1 101 ? -5.219 -9.438 -18.188 1 98.56 101 PHE B CA 1
ATOM 1897 C C . PHE B 1 101 ? -6.207 -10.594 -18.062 1 98.56 101 PHE B C 1
ATOM 1899 O O . PHE B 1 101 ? -5.82 -11.758 -18.156 1 98.56 101 PHE B O 1
ATOM 1906 N N . ARG B 1 102 ? -7.469 -10.25 -17.766 1 98.5 102 ARG B N 1
ATOM 1907 C CA . ARG B 1 102 ? -8.594 -11.18 -17.812 1 98.5 102 ARG B CA 1
ATOM 1908 C C . ARG B 1 102 ? -8.414 -12.305 -16.797 1 98.5 102 ARG B C 1
ATOM 1910 O O . ARG B 1 102 ? -8.742 -13.461 -17.078 1 98.5 102 ARG B O 1
ATOM 1917 N N . THR B 1 103 ? -7.809 -11.945 -15.656 1 98.75 103 THR B N 1
ATOM 1918 C CA . THR B 1 103 ? -7.684 -12.93 -14.586 1 98.75 103 THR B CA 1
ATOM 1919 C C . THR B 1 103 ? -8.922 -12.922 -13.688 1 98.75 103 THR B C 1
ATOM 1921 O O . THR B 1 103 ? -9.086 -13.797 -12.836 1 98.75 103 THR B O 1
ATOM 1924 N N . THR B 1 104 ? -9.688 -11.891 -13.781 1 98.56 104 THR B N 1
ATOM 1925 C CA . THR B 1 104 ? -10.953 -11.797 -13.07 1 98.56 104 THR B CA 1
ATOM 1926 C C . THR B 1 104 ? -12.125 -11.75 -14.055 1 98.56 104 THR B C 1
ATOM 1928 O O . THR B 1 104 ? -11.93 -11.484 -15.242 1 98.56 104 THR B O 1
ATOM 1931 N N . ALA B 1 105 ? -13.312 -12.094 -13.578 1 97.69 105 ALA B N 1
ATOM 1932 C CA . ALA B 1 105 ? -14.578 -11.945 -14.297 1 97.69 105 ALA B CA 1
ATOM 1933 C C . ALA B 1 105 ? -15.617 -11.258 -13.422 1 97.69 105 ALA B C 1
ATOM 1935 O O . ALA B 1 105 ? -15.578 -11.367 -12.195 1 97.69 105 ALA B O 1
ATOM 1936 N N . MET B 1 106 ? -16.516 -10.531 -14.164 1 96 106 MET B N 1
ATOM 1937 C CA . MET B 1 106 ? -17.547 -9.82 -13.398 1 96 106 MET B CA 1
ATOM 1938 C C . MET B 1 106 ? -18.391 -10.797 -12.602 1 96 106 MET B C 1
ATOM 1940 O O . MET B 1 106 ? -18.906 -11.773 -13.148 1 96 106 MET B O 1
ATOM 1944 N N . GLY B 1 107 ? -18.453 -10.664 -11.344 1 95.19 107 GLY B N 1
ATOM 1945 C CA . GLY B 1 107 ? -19.156 -11.445 -10.336 1 95.19 107 GLY B CA 1
ATOM 1946 C C . GLY B 1 107 ? -19.031 -10.875 -8.938 1 95.19 107 GLY B C 1
ATOM 1947 O O . GLY B 1 107 ? -18.484 -9.781 -8.766 1 95.19 107 GLY B O 1
ATOM 1948 N N . PRO B 1 108 ? -19.531 -11.555 -7.988 1 92.88 108 PRO B N 1
ATOM 1949 C CA . PRO B 1 108 ? -19.516 -11.016 -6.625 1 92.88 108 PRO B CA 1
ATOM 1950 C C . PRO B 1 108 ? -18.109 -10.75 -6.105 1 92.88 108 PRO B C 1
ATOM 1952 O O . PRO B 1 108 ? -17.891 -9.805 -5.34 1 92.88 108 PRO B O 1
ATOM 1955 N N . GLY B 1 109 ? -17.156 -11.578 -6.574 1 95.62 109 GLY B N 1
ATOM 1956 C CA . GLY B 1 109 ? -15.781 -11.391 -6.141 1 95.62 109 GLY B CA 1
ATOM 1957 C C . GLY B 1 109 ? -15.172 -10.086 -6.625 1 95.62 109 GLY B C 1
ATOM 1958 O O . GLY B 1 109 ? -14.617 -9.32 -5.832 1 95.62 109 GLY B O 1
ATOM 1959 N N . LEU B 1 110 ? -15.281 -9.758 -7.832 1 97.81 110 LEU B N 1
ATOM 1960 C CA . LEU B 1 110 ? -14.695 -8.578 -8.453 1 97.81 110 LEU B CA 1
ATOM 1961 C C . LEU B 1 110 ? -15.539 -7.336 -8.18 1 97.81 110 LEU B C 1
ATOM 1963 O O . LEU B 1 110 ? -15.016 -6.227 -8.086 1 97.81 110 LEU B O 1
ATOM 1967 N N . ALA B 1 111 ? -16.859 -7.5 -8.047 1 97.81 111 ALA B N 1
ATOM 1968 C CA . ALA B 1 111 ? -17.766 -6.367 -7.918 1 97.81 111 ALA B CA 1
ATOM 1969 C C . ALA B 1 111 ? -17.438 -5.523 -6.691 1 97.81 111 ALA B C 1
ATOM 1971 O O . ALA B 1 111 ? -17.453 -4.293 -6.75 1 97.81 111 ALA B O 1
ATOM 1972 N N . SER B 1 112 ? -17.094 -6.168 -5.645 1 97.19 112 SER B N 1
ATOM 1973 C CA . SER B 1 112 ? -16.875 -5.461 -4.387 1 97.19 112 SER B CA 1
ATOM 1974 C C . SER B 1 112 ? -15.68 -4.516 -4.496 1 97.19 112 SER B C 1
ATOM 1976 O O . SER B 1 112 ? -15.82 -3.309 -4.285 1 97.19 112 SER B O 1
ATOM 1978 N N . PRO B 1 113 ? -14.562 -5.02 -4.906 1 98.25 113 PRO B N 1
ATOM 1979 C CA . PRO B 1 113 ? -13.438 -4.086 -4.965 1 98.25 113 PRO B CA 1
ATOM 1980 C C . PRO B 1 113 ? -13.625 -2.996 -6.02 1 98.25 113 PRO B C 1
ATOM 1982 O O . PRO B 1 113 ? -13.164 -1.867 -5.836 1 98.25 113 PRO B O 1
ATOM 1985 N N . ILE B 1 114 ? -14.328 -3.211 -7.082 1 98.56 114 ILE B N 1
ATOM 1986 C CA . ILE B 1 114 ? -14.578 -2.197 -8.102 1 98.56 114 ILE B CA 1
ATOM 1987 C C . ILE B 1 114 ? -15.523 -1.132 -7.551 1 98.56 114 ILE B C 1
ATOM 1989 O O . ILE B 1 114 ? -15.266 0.067 -7.691 1 98.56 114 ILE B O 1
ATOM 1993 N N . ILE B 1 115 ? -16.578 -1.55 -6.934 1 98.62 115 ILE B N 1
ATOM 1994 C CA . ILE B 1 115 ? -17.562 -0.625 -6.383 1 98.62 115 ILE B CA 1
ATOM 1995 C C . ILE B 1 115 ? -16.938 0.175 -5.242 1 98.62 115 ILE B C 1
ATOM 1997 O O . ILE B 1 115 ? -17.031 1.402 -5.203 1 98.62 115 ILE B O 1
ATOM 2001 N N . VAL B 1 116 ? -16.234 -0.486 -4.34 1 98.75 116 VAL B N 1
ATOM 2002 C CA . VAL B 1 116 ? -15.648 0.165 -3.172 1 98.75 116 VAL B CA 1
ATOM 2003 C C . VAL B 1 116 ? -14.617 1.195 -3.615 1 98.75 116 VAL B C 1
ATOM 2005 O O . VAL B 1 116 ? -14.617 2.332 -3.139 1 98.75 116 VAL B O 1
ATOM 2008 N N . SER B 1 117 ? -13.75 0.808 -4.527 1 98.88 117 SER B N 1
ATOM 2009 C CA . SER B 1 117 ? -12.711 1.738 -4.957 1 98.88 117 SER B CA 1
ATOM 2010 C C . SER B 1 117 ? -13.305 2.92 -5.715 1 98.88 117 SER B C 1
ATOM 2012 O O . SER B 1 117 ? -12.977 4.074 -5.434 1 98.88 117 SER B O 1
ATOM 2014 N N . THR B 1 118 ? -14.305 2.684 -6.609 1 98.81 118 THR B N 1
ATOM 2015 C CA . THR B 1 118 ? -14.906 3.738 -7.414 1 98.81 118 THR B CA 1
ATOM 2016 C C . THR B 1 118 ? -15.734 4.676 -6.543 1 98.81 118 THR B C 1
ATOM 2018 O O . THR B 1 118 ? -15.617 5.898 -6.648 1 98.81 118 THR B O 1
ATOM 2021 N N . MET B 1 119 ? -16.5 4.102 -5.699 1 98.81 119 MET B N 1
ATOM 2022 C CA . MET B 1 119 ? -17.328 4.902 -4.797 1 98.81 119 MET B CA 1
ATOM 2023 C C . MET B 1 119 ? -16.453 5.754 -3.879 1 98.81 119 MET B C 1
ATOM 2025 O O . MET B 1 119 ? -16.766 6.922 -3.637 1 98.81 119 MET B O 1
ATOM 2029 N N . SER B 1 120 ? -15.414 5.199 -3.367 1 98.94 120 SER B N 1
ATOM 2030 C CA . SER B 1 120 ? -14.508 5.941 -2.492 1 98.94 120 SER B CA 1
ATOM 2031 C C . SER B 1 120 ? -13.852 7.098 -3.234 1 98.94 120 SER B C 1
ATOM 2033 O O . SER B 1 120 ? -13.75 8.211 -2.705 1 98.94 120 SER B O 1
ATOM 2035 N N . ILE B 1 121 ? -13.414 6.852 -4.457 1 98.88 121 ILE B N 1
ATOM 2036 C CA . ILE B 1 121 ? -12.773 7.887 -5.266 1 98.88 121 ILE B CA 1
ATOM 2037 C C . ILE B 1 121 ? -13.734 9.055 -5.469 1 98.88 121 ILE B C 1
ATOM 2039 O O . ILE B 1 121 ? -13.383 10.211 -5.227 1 98.88 121 ILE B O 1
ATOM 2043 N N . VAL B 1 122 ? -14.93 8.734 -5.859 1 98.88 122 VAL B N 1
ATOM 2044 C CA . VAL B 1 122 ? -15.93 9.75 -6.176 1 98.88 122 VAL B CA 1
ATOM 2045 C C . VAL B 1 122 ? -16.344 10.484 -4.902 1 98.88 122 VAL B C 1
ATOM 2047 O O . VAL B 1 122 ? -16.375 11.719 -4.867 1 98.88 122 VAL B O 1
ATOM 2050 N N . TRP B 1 123 ? -16.656 9.695 -3.863 1 98.88 123 TRP B N 1
ATOM 2051 C CA . TRP B 1 123 ? -17.109 10.281 -2.604 1 98.88 123 TRP B CA 1
ATOM 2052 C C . TRP B 1 123 ? -16.031 11.195 -2.016 1 98.88 123 TRP B C 1
ATOM 2054 O O . TRP B 1 123 ? -16.344 12.297 -1.556 1 98.88 123 TRP B O 1
ATOM 2064 N N . MET B 1 124 ? -14.828 10.797 -2.039 1 98.81 124 MET B N 1
ATOM 2065 C CA . MET B 1 124 ? -13.742 11.617 -1.498 1 98.81 124 MET B CA 1
ATOM 2066 C C . MET B 1 124 ? -13.531 12.867 -2.348 1 98.81 124 MET B C 1
ATOM 2068 O O . MET B 1 124 ? -13.227 13.938 -1.819 1 98.81 124 MET B O 1
ATOM 2072 N N . ALA B 1 125 ? -13.648 12.719 -3.646 1 98.31 125 ALA B N 1
ATOM 2073 C CA . ALA B 1 125 ? -13.508 13.891 -4.512 1 98.31 125 ALA B CA 1
ATOM 2074 C C . ALA B 1 125 ? -14.594 14.922 -4.215 1 98.31 125 ALA B C 1
ATOM 2076 O O . ALA B 1 125 ? -14.312 16.125 -4.148 1 98.31 125 ALA B O 1
ATOM 2077 N N . LEU B 1 126 ? -15.711 14.477 -3.947 1 98.06 126 LEU B N 1
ATOM 2078 C CA . LEU B 1 126 ? -16.859 15.359 -3.732 1 98.06 126 LEU B CA 1
ATOM 2079 C C . LEU B 1 126 ? -16.766 16.031 -2.367 1 98.06 126 LEU B C 1
ATOM 2081 O O . LEU B 1 126 ? -17.25 17.156 -2.191 1 98.06 126 LEU B O 1
ATOM 2085 N N . GLN B 1 127 ? -16.094 15.367 -1.42 1 97.81 127 GLN B N 1
ATOM 2086 C CA . GLN B 1 127 ? -16.094 15.867 -0.051 1 97.81 127 GLN B CA 1
ATOM 2087 C C . GLN B 1 127 ? -14.734 16.469 0.309 1 97.81 127 GLN B C 1
ATOM 2089 O O . GLN B 1 127 ? -14.492 16.828 1.463 1 97.81 127 GLN B O 1
ATOM 2094 N N . LYS B 1 128 ? -13.883 16.578 -0.62 1 97.69 128 LYS B N 1
ATOM 2095 C CA . LYS B 1 128 ? -12.508 16.984 -0.351 1 97.69 128 LYS B CA 1
ATOM 2096 C C . LYS B 1 128 ? -12.469 18.344 0.341 1 97.69 128 LYS B C 1
ATOM 2098 O O . LYS B 1 128 ? -11.828 18.5 1.385 1 97.69 128 LYS B O 1
ATOM 2103 N N . ASP B 1 129 ? -13.18 19.328 -0.181 1 96.88 129 ASP B N 1
ATOM 2104 C CA . ASP B 1 129 ? -13.156 20.688 0.351 1 96.88 129 ASP B CA 1
ATOM 2105 C C . ASP B 1 129 ? -13.711 20.719 1.774 1 96.88 129 ASP B C 1
ATOM 2107 O O . ASP B 1 129 ? -13.258 21.531 2.596 1 96.88 129 ASP B O 1
ATOM 2111 N N . ALA B 1 130 ? -14.625 19.875 2.035 1 96.5 130 ALA B N 1
ATOM 2112 C CA . ALA B 1 130 ? -15.242 19.844 3.359 1 96.5 130 ALA B CA 1
ATOM 2113 C C . ALA B 1 130 ? -14.242 19.375 4.414 1 96.5 130 ALA B C 1
ATOM 2115 O O . ALA B 1 130 ? -14.32 19.781 5.578 1 96.5 130 ALA B O 1
ATOM 2116 N N . TYR B 1 131 ? -13.281 18.609 3.99 1 96.88 131 TYR B N 1
ATOM 2117 C CA . TYR B 1 131 ? -12.375 18.016 4.969 1 96.88 131 TYR B CA 1
ATOM 2118 C C . TYR B 1 131 ? -11.039 18.75 4.973 1 96.88 131 TYR B C 1
ATOM 2120 O O . TYR B 1 131 ? -10.43 18.938 6.027 1 96.88 131 TYR B O 1
ATOM 2128 N N . VAL B 1 132 ? -10.562 19.125 3.818 1 96.25 132 VAL B N 1
ATOM 2129 C CA . VAL B 1 132 ? -9.188 19.625 3.809 1 96.25 132 VAL B CA 1
ATOM 2130 C C . VAL B 1 132 ? -9.172 21.078 3.307 1 96.25 132 VAL B C 1
ATOM 2132 O O . VAL B 1 132 ? -8.117 21.703 3.252 1 96.25 132 VAL B O 1
ATOM 2135 N N . GLY B 1 133 ? -10.227 21.672 3.084 1 90.81 133 GLY B N 1
ATOM 2136 C CA . GLY B 1 133 ? -10.32 23.062 2.656 1 90.81 133 GLY B CA 1
ATOM 2137 C C . GLY B 1 133 ? -10.016 23.25 1.182 1 90.81 133 GLY B C 1
ATOM 2138 O O . GLY B 1 133 ? -9.398 22.391 0.552 1 90.81 133 GLY B O 1
ATOM 2139 N N . LYS B 1 134 ? -10.516 24.266 0.738 1 75 134 LYS B N 1
ATOM 2140 C CA . LYS B 1 134 ? -10.375 24.609 -0.677 1 75 134 LYS B CA 1
ATOM 2141 C C . LYS B 1 134 ? -8.906 24.828 -1.043 1 75 134 LYS B C 1
ATOM 2143 O O . LYS B 1 134 ? -8.477 24.469 -2.139 1 75 134 LYS B O 1
ATOM 2148 N N . LEU B 1 135 ? -8.203 25.328 -0.228 1 63.56 135 LEU B N 1
ATOM 2149 C CA . LEU B 1 135 ? -6.82 25.672 -0.529 1 63.56 135 LEU B CA 1
ATOM 2150 C C . LEU B 1 135 ? -5.973 24.406 -0.699 1 63.56 135 LEU B C 1
ATOM 2152 O O . LEU B 1 135 ? -4.977 24.422 -1.426 1 63.56 135 LEU B O 1
ATOM 2156 N N . ALA B 1 136 ? -6.336 23.375 0.025 1 58.16 136 ALA B N 1
ATOM 2157 C CA . ALA B 1 136 ? -5.602 22.125 -0.107 1 58.16 136 ALA B CA 1
ATOM 2158 C C . ALA B 1 136 ? -5.934 21.422 -1.423 1 58.16 136 ALA B C 1
ATOM 2160 O O . ALA B 1 136 ? -5.262 20.469 -1.812 1 58.16 136 ALA B O 1
ATOM 2161 N N . SER B 1 137 ? -7.09 21.828 -2.17 1 46.75 137 SER B N 1
ATOM 2162 C CA . SER B 1 137 ? -7.566 21.172 -3.385 1 46.75 137 SER B CA 1
ATOM 2163 C C . SER B 1 137 ? -6.844 21.703 -4.617 1 46.75 137 SER B C 1
ATOM 2165 O O . SER B 1 137 ? -6.941 21.125 -5.703 1 46.75 137 SER B O 1
ATOM 2167 N N . TYR B 1 138 ? -6.141 22.812 -4.797 1 37.06 138 TYR B N 1
ATOM 2168 C CA . TYR B 1 138 ? -5.457 23.359 -5.961 1 37.06 138 TYR B CA 1
ATOM 2169 C C . TYR B 1 138 ? -3.955 23.109 -5.883 1 37.06 138 TYR B C 1
ATOM 2171 O O . TYR B 1 138 ? -3.377 23.094 -4.793 1 37.06 138 TYR B O 1
#

Secondary structure (DSSP, 8-state):
-HHHHHTSPSSHHHHHHHHHHHHHHHHHHHHHH-SHHHHHHTTT-S---HHHHHHHHHHHHHHHHHHHHHHH-TTSHHHHHHHHHHHHHHHHHHHIIIIIS----TTHHHHHHHHHHHHHHHHHHHHHHHHH-SGGG-/-HHHHHTSPSSHHHHHHHHHHHHHHHHHHHHHH-SHHHHHHTTT-S---HHHHHHHHHHHHHHHHHHHHHHH-TTSHHHHHHHHHHHHHHHHHHHIIIIIS----TTHHHHHHHHHHHHHHHHHHHHHHHHH-GGGT-

Radius of gyration: 18.48 Å; Cα contacts (8 Å, |Δi|>4): 404; chains: 2; bounding box: 41×47×42 Å

pLDDT: mean 95.31, std 10.01, range [37.06, 98.94]

Foldseek 3Di:
DVVVLVLFPDDCLLVLLQVLLVVLQVQLVCLQPDCVLVCQQQVQDPPDDNVNSNVSSVLSNVLSVLSNVCSNQVLDLVSVVVNLVSLVVLLVVLCCCVPPVNSGHDDPSSVVSNCSSVVSNVVSVVCVCVRHNPVSVD/DVVVLVLFPDDCLLVLLQVLLVVLQVQLVCLQPDCVLVCQQQVQDPPDDNVNSNVSSVLSNVLSVLSNVCSNQVLDLVSVVVNLVSLVVLLVVLCCCVPPVNSGHDDPSSVVSNCSSVVSNVVSVVCVCVRHNPVSVD

InterPro domains:
  IPR005352 Erg28 [PF03694] (13-122)
  IPR005352 Erg28 [PTHR15451] (11-127)

Sequence (276 aa):
MFSIINSLPAGLLPKWMFIVGLTAVFNTVQSFLTPKLTKRVYSNTNEVNGLQGRTFGIWTLTSAVVRLYGAFHLNDPHVYFLCQATYYIACLHFLLEWMAFRTTAMGPGLASPIIVSTMSIVWMALQKDAYVGKLASYMFSIINSLPAGLLPKWMFIVGLTAVFNTVQSFLTPKLTKRVYSNTNEVNGLQGRTFGIWTLTSAVVRLYGAFHLNDPHVYFLCQATYYIACLHFLLEWMAFRTTAMGPGLASPIIVSTMSIVWMALQKDAYVGKLASY

Nearest PDB structures (foldseek):
  4nqi-assembly2_C  TM=2.802E-01  e=1.626E+00  Dictyostelium discoideum
  4nqi-assembly2_C  TM=2.804E-01  e=1.626E+00  Dictyostelium discoideum

Organism: Schizosaccharomyces japonicus (strain yFS275 / FY16936) (NCBI:txid402676)